Protein AF-A0A972JTW7-F1 (afdb_monomer)

Radius of gyration: 17.43 Å; Cα contacts (8 Å, |Δi|>4): 235; chains: 1; bounding box: 54×37×44 Å

Foldseek 3Di:
DKWQLLLLLLVLLVCLLVVPPLNLLSLQQNLQLLVQCVPDQFSIGDDDPVSLVSDDPVSNVRRPPDPDDDGDPLRGFDPLLVLLSLLSNLLSVLLNVCVVVVVSQLSSLLSQLRNCSSVCRSPVVPDDLVVSVVSLLSNLVCVVSGDPSNLVSSCVSNVHDSVRSPCVNVVVVVVVVVVVVVPPD

Secondary structure (DSSP, 8-state):
-EEEHHHHHHHHHHHHHTT-TTHHHHHHHHHHHHHHHHT-SBSEEE--HHHHTTS-HHHHHHTT-BSSPPPPGGGBPPGGGHHHHHHHHHHHHHHHHHHHTT-HHHHHHHHHHHTTHHHHHH-GGG--HHHHHHHHHHHHTTGGGS-HHHHHHHHHHHT--HHHHHHHHHHHHHHHHHHHTTS--

Mean predicted aligned error: 5.33 Å

Solvent-accessible surface area (backbone atoms only — not comparable to full-atom values): 9988 Å² total; per-residue (Å²): 81,28,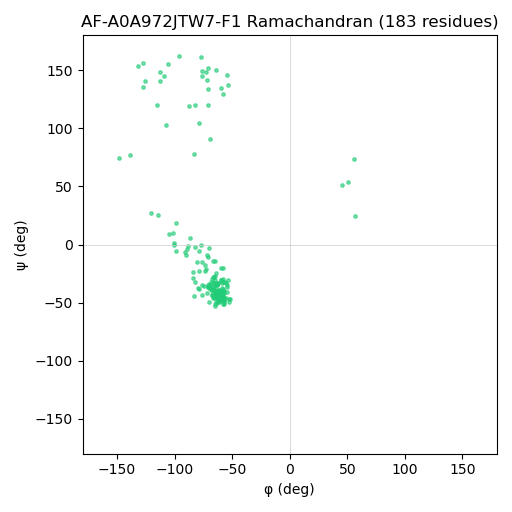38,34,45,45,52,41,47,29,53,33,21,47,27,25,40,65,66,41,95,63,32,62,40,35,42,56,42,46,52,56,42,48,60,44,39,75,83,44,67,36,45,64,29,72,41,60,62,75,54,57,66,52,40,53,68,81,50,48,69,69,26,51,75,38,90,78,71,84,84,50,80,85,39,47,63,53,79,76,17,46,66,53,50,52,36,51,51,47,46,44,55,50,44,54,49,29,57,76,68,68,38,59,66,57,31,23,28,41,13,56,41,43,37,59,47,34,52,32,37,71,40,41,89,73,61,49,64,76,79,42,43,63,32,52,49,54,28,43,78,39,50,89,78,48,53,71,68,43,52,52,40,50,20,58,74,63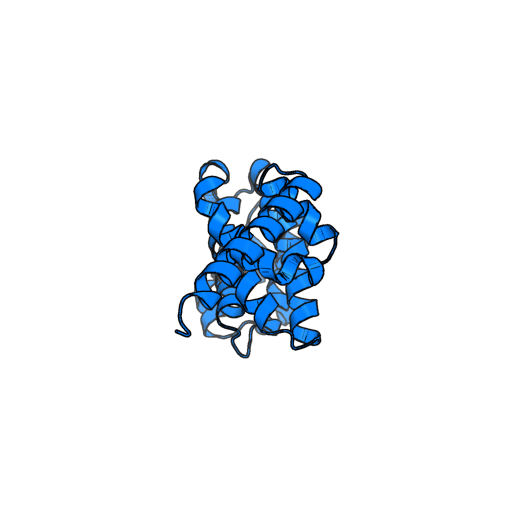,73,44,51,66,69,58,50,51,48,59,52,52,61,50,56,56,57,56,54,61,58,64,70,72,74,82,125

Sequence (185 aa):
MRINVPKLMYQTFQHCRLVRSNTDNCLQVLAVALTMLQHSTTFIVPVPRSVAKCLPHDVAEKVSVIWFPPIHRHDMIHTDARPFLTLASIATQDLQRFWREEQTQPIRALGYALHNLHAFVRTPSCFDRECYFHSFYIAGRYWANMSPALQHQFCAVMNLSCEEAQKILSDQEIQLSSLSSVGEE

Structure (mmCIF, N/CA/C/O backbone):
data_AF-A0A972JTW7-F1
#
_entry.id   AF-A0A972JTW7-F1
#
loop_
_atom_site.group_PDB
_atom_site.id
_atom_site.type_symbol
_atom_site.label_atom_id
_atom_site.label_alt_id
_atom_site.label_comp_id
_atom_site.label_asym_id
_atom_site.label_entity_id
_atom_site.label_seq_id
_atom_site.pdbx_PDB_ins_code
_atom_site.Cartn_x
_atom_site.Cartn_y
_atom_site.Cartn_z
_atom_site.occupancy
_atom_site.B_iso_or_equiv
_atom_site.auth_seq_id
_atom_site.auth_comp_id
_atom_site.auth_asym_id
_atom_site.auth_atom_id
_atom_site.pdbx_PDB_model_num
ATOM 1 N N . MET A 1 1 ? 12.746 -14.050 -11.719 1.00 87.06 1 MET A N 1
ATOM 2 C CA . MET A 1 1 ? 11.399 -13.791 -12.276 1.00 87.06 1 MET A CA 1
ATOM 3 C C . MET A 1 1 ? 11.153 -12.293 -12.194 1.00 87.06 1 MET A C 1
ATOM 5 O O . MET A 1 1 ? 11.670 -11.726 -11.243 1.00 87.06 1 MET A O 1
ATOM 9 N N . ARG A 1 2 ? 10.453 -11.632 -13.125 1.00 89.62 2 ARG A N 1
ATOM 10 C CA . ARG A 1 2 ? 10.127 -10.201 -12.969 1.00 89.62 2 ARG A CA 1
ATOM 11 C C . ARG A 1 2 ? 8.641 -9.990 -12.695 1.00 89.62 2 ARG A C 1
ATOM 13 O O . ARG A 1 2 ? 7.817 -10.750 -13.200 1.00 89.62 2 ARG A O 1
ATOM 20 N N . ILE A 1 3 ? 8.331 -8.987 -11.880 1.00 92.06 3 ILE A N 1
ATOM 21 C CA . ILE A 1 3 ? 6.976 -8.644 -11.431 1.00 92.06 3 ILE A CA 1
ATOM 22 C C . ILE A 1 3 ? 6.708 -7.166 -11.712 1.00 92.06 3 ILE A C 1
ATOM 24 O O . ILE A 1 3 ? 7.547 -6.324 -11.395 1.00 92.06 3 ILE A O 1
ATOM 28 N N . ASN A 1 4 ? 5.526 -6.850 -12.255 1.00 93.06 4 ASN A N 1
ATOM 29 C CA . ASN A 1 4 ? 5.024 -5.477 -12.329 1.00 93.06 4 ASN A CA 1
ATOM 30 C C . ASN A 1 4 ? 4.465 -5.064 -10.955 1.00 93.06 4 ASN A C 1
ATOM 32 O O . ASN A 1 4 ? 3.378 -5.501 -10.565 1.00 93.06 4 ASN A O 1
ATOM 36 N N . VAL A 1 5 ? 5.210 -4.238 -10.216 1.00 95.50 5 VAL A N 1
ATOM 37 C CA . VAL A 1 5 ? 4.894 -3.898 -8.818 1.00 95.50 5 VAL A CA 1
ATOM 38 C C . VAL A 1 5 ? 3.546 -3.186 -8.667 1.00 95.50 5 VAL A C 1
ATOM 40 O O . VAL A 1 5 ? 2.775 -3.626 -7.821 1.00 95.50 5 VAL A O 1
ATOM 43 N N . PRO A 1 6 ? 3.164 -2.188 -9.490 1.00 95.38 6 PRO A N 1
ATOM 44 C CA . PRO A 1 6 ? 1.832 -1.589 -9.414 1.00 95.38 6 PRO A CA 1
ATOM 45 C C . PRO A 1 6 ? 0.692 -2.603 -9.575 1.00 95.38 6 PRO A C 1
ATOM 47 O O . PRO A 1 6 ? -0.283 -2.560 -8.827 1.00 95.38 6 PRO A O 1
ATOM 50 N N . LYS A 1 7 ? 0.809 -3.562 -10.506 1.00 95.12 7 LYS A N 1
ATOM 51 C CA . LYS A 1 7 ? -0.210 -4.618 -10.638 1.00 95.12 7 LYS A CA 1
ATOM 52 C C . LYS A 1 7 ? -0.274 -5.492 -9.386 1.00 95.12 7 LYS A C 1
ATOM 54 O O . LYS A 1 7 ? -1.372 -5.824 -8.945 1.00 95.12 7 LYS A O 1
ATOM 59 N N . LEU A 1 8 ? 0.882 -5.844 -8.817 1.00 96.94 8 LEU A N 1
ATOM 60 C CA . LEU A 1 8 ? 0.937 -6.599 -7.567 1.00 96.94 8 LEU A CA 1
ATOM 61 C C . LEU A 1 8 ? 0.314 -5.811 -6.410 1.00 96.94 8 LEU A C 1
ATOM 63 O O . LEU A 1 8 ? -0.522 -6.362 -5.710 1.00 96.94 8 LEU A O 1
ATOM 67 N N . MET A 1 9 ? 0.642 -4.523 -6.258 1.00 97.88 9 MET A N 1
ATOM 68 C CA . MET A 1 9 ? 0.044 -3.636 -5.252 1.00 97.88 9 MET A CA 1
ATOM 69 C C . MET A 1 9 ? -1.482 -3.656 -5.332 1.00 97.88 9 MET A C 1
ATOM 71 O O . MET A 1 9 ? -2.140 -3.881 -4.321 1.00 97.88 9 MET A O 1
ATOM 75 N N . TYR A 1 10 ? -2.047 -3.478 -6.533 1.00 97.31 10 TYR A N 1
ATOM 76 C CA . TYR A 1 10 ? -3.497 -3.512 -6.725 1.00 97.31 10 TYR A CA 1
ATOM 77 C C . TYR A 1 10 ? -4.109 -4.839 -6.260 1.00 97.31 10 TYR A C 1
ATOM 79 O O . TYR A 1 10 ? -5.046 -4.838 -5.463 1.00 97.31 10 TYR A O 1
ATOM 87 N N . GLN A 1 11 ? -3.566 -5.974 -6.715 1.00 97.31 11 GLN A N 1
ATOM 88 C CA . GLN A 1 11 ? -4.094 -7.288 -6.335 1.00 97.31 11 GLN A CA 1
ATOM 89 C C . GLN A 1 11 ? -3.943 -7.546 -4.830 1.00 97.31 11 GLN A C 1
ATOM 91 O O . GLN A 1 11 ? -4.900 -7.976 -4.187 1.00 97.31 11 GLN A O 1
ATOM 96 N N . THR A 1 12 ? -2.780 -7.242 -4.250 1.00 98.19 12 THR A N 1
ATOM 97 C CA . THR A 1 12 ? -2.513 -7.444 -2.822 1.00 98.19 12 THR A CA 1
ATOM 98 C C . THR A 1 12 ? -3.436 -6.594 -1.956 1.00 98.19 12 THR A C 1
ATOM 100 O O . THR A 1 12 ? -4.101 -7.135 -1.075 1.00 98.19 12 THR A O 1
ATOM 103 N N . PHE A 1 13 ? -3.562 -5.292 -2.220 1.00 98.19 13 PHE A N 1
ATOM 104 C CA . PHE A 1 13 ? -4.438 -4.433 -1.416 1.00 98.19 13 PHE A CA 1
ATOM 105 C C . PHE A 1 13 ? -5.916 -4.770 -1.600 1.00 98.19 13 PHE A C 1
ATOM 107 O O . PHE A 1 13 ? -6.686 -4.672 -0.644 1.00 98.19 13 PHE A O 1
ATOM 114 N N . GLN A 1 14 ? -6.310 -5.271 -2.773 1.00 97.25 14 GLN A N 1
ATOM 115 C CA . GLN A 1 14 ? -7.661 -5.783 -2.962 1.00 97.25 14 GLN A CA 1
ATOM 116 C C . GLN A 1 14 ? -7.910 -7.091 -2.198 1.00 97.25 14 GLN A C 1
ATOM 118 O O . GLN A 1 14 ? -9.008 -7.293 -1.678 1.00 97.25 14 GLN A O 1
ATOM 123 N N . HIS A 1 15 ? -6.899 -7.953 -2.063 1.00 97.38 15 HIS A N 1
ATOM 124 C CA . HIS A 1 15 ? -6.963 -9.114 -1.172 1.00 97.38 15 HIS A CA 1
ATOM 125 C C . HIS A 1 15 ? -7.093 -8.690 0.294 1.00 97.38 15 HIS A C 1
ATOM 127 O O . HIS A 1 15 ? -7.958 -9.235 0.977 1.00 97.38 15 HIS A O 1
ATOM 133 N N . CYS A 1 16 ? -6.344 -7.674 0.745 1.00 98.19 16 CYS A N 1
ATOM 134 C CA . CYS A 1 16 ? -6.484 -7.109 2.093 1.00 98.19 16 CYS A CA 1
ATOM 135 C C . CYS A 1 16 ? -7.889 -6.541 2.332 1.00 98.19 16 CYS A C 1
ATOM 137 O O . CYS A 1 16 ? -8.535 -6.882 3.318 1.00 98.19 16 CYS A O 1
ATOM 139 N N . ARG A 1 17 ? -8.411 -5.736 1.394 1.00 97.31 17 ARG A N 1
ATOM 140 C CA . ARG A 1 17 ? -9.763 -5.151 1.470 1.00 97.31 17 ARG A CA 1
ATOM 141 C C . ARG A 1 17 ? -10.856 -6.212 1.634 1.00 97.31 17 ARG A C 1
ATOM 143 O O . ARG A 1 17 ? -11.895 -5.946 2.233 1.00 97.31 17 ARG A O 1
ATOM 150 N N . LEU A 1 18 ? -10.650 -7.392 1.060 1.00 96.56 18 LEU A N 1
ATOM 151 C CA . LEU A 1 18 ? -11.595 -8.506 1.115 1.00 96.56 18 LEU A CA 1
ATOM 152 C C . LEU A 1 18 ? -11.213 -9.570 2.155 1.00 96.56 18 LEU A C 1
ATOM 154 O O . LEU A 1 18 ? -11.938 -10.551 2.278 1.00 96.56 18 LEU A O 1
ATOM 158 N N . VAL A 1 19 ? -10.094 -9.392 2.866 1.00 95.06 19 VAL A N 1
ATOM 159 C CA . VAL A 1 19 ? -9.521 -10.330 3.846 1.00 95.06 19 VAL A CA 1
ATOM 160 C C . VAL A 1 19 ? -9.507 -11.772 3.314 1.00 95.06 19 VAL A C 1
ATOM 162 O O . VAL A 1 19 ? -10.011 -12.707 3.931 1.00 95.06 19 VAL A O 1
ATOM 165 N N . ARG A 1 20 ? -8.968 -11.967 2.105 1.00 94.25 20 ARG A N 1
ATOM 166 C CA . ARG A 1 20 ? -8.918 -13.298 1.470 1.00 94.25 20 ARG A CA 1
ATOM 167 C C . ARG A 1 20 ? -7.916 -14.211 2.180 1.00 94.25 20 ARG A C 1
ATOM 169 O O . ARG A 1 20 ? -6.894 -13.734 2.666 1.00 94.25 20 ARG A O 1
ATOM 176 N N . SER A 1 21 ? -8.137 -15.526 2.132 1.00 92.38 21 SER A N 1
ATOM 177 C CA . SER A 1 21 ? -7.284 -16.538 2.788 1.00 92.38 21 SER A CA 1
ATOM 178 C C . SER A 1 21 ? -5.798 -16.450 2.421 1.00 92.38 21 SER A C 1
ATOM 180 O O . SER A 1 21 ? -4.942 -16.753 3.240 1.00 92.38 21 SER A O 1
ATOM 182 N N . ASN A 1 22 ? -5.478 -15.994 1.206 1.00 93.69 22 ASN A N 1
ATOM 183 C CA . ASN A 1 22 ? -4.103 -15.914 0.711 1.00 93.69 22 ASN A CA 1
ATOM 184 C C . ASN A 1 22 ? -3.479 -14.509 0.818 1.00 93.69 22 ASN A C 1
ATOM 186 O O . ASN A 1 22 ? -2.537 -14.196 0.087 1.00 93.69 22 ASN A O 1
ATOM 190 N N . THR A 1 23 ? -4.031 -13.627 1.655 1.00 95.69 23 THR A N 1
ATOM 191 C CA . THR A 1 23 ? -3.542 -12.243 1.792 1.00 95.69 23 THR A CA 1
ATOM 192 C C . THR A 1 23 ? -2.081 -12.196 2.243 1.00 95.69 23 THR A C 1
ATOM 194 O O . THR A 1 23 ? -1.310 -11.424 1.677 1.00 95.69 23 THR A O 1
ATOM 197 N N . ASP A 1 24 ? -1.673 -13.062 3.175 1.00 97.25 24 ASP A N 1
ATOM 198 C CA . ASP A 1 24 ? -0.290 -13.118 3.670 1.00 97.25 24 ASP A CA 1
ATOM 199 C C . ASP A 1 24 ? 0.729 -13.411 2.564 1.00 97.25 24 ASP A C 1
ATOM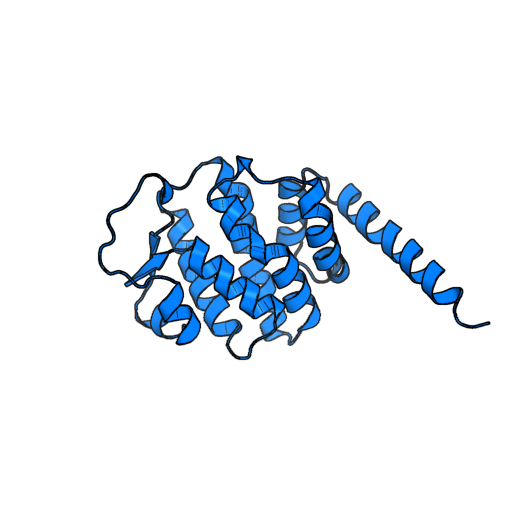 201 O O . ASP A 1 24 ? 1.698 -12.675 2.394 1.00 97.25 24 ASP A O 1
ATOM 205 N N . ASN A 1 25 ? 0.452 -14.408 1.718 1.00 97.06 25 ASN A N 1
ATOM 206 C CA . ASN A 1 25 ? 1.310 -14.728 0.578 1.00 97.06 25 ASN A CA 1
ATOM 207 C C . ASN A 1 25 ? 1.472 -13.525 -0.367 1.00 97.06 25 ASN A C 1
ATOM 209 O O . ASN A 1 25 ? 2.575 -13.228 -0.828 1.00 97.06 25 ASN A O 1
ATOM 213 N N . CYS A 1 26 ? 0.381 -12.805 -0.648 1.00 97.56 26 CYS A N 1
ATOM 214 C CA . CYS A 1 26 ? 0.424 -11.597 -1.471 1.00 97.56 26 CYS A CA 1
ATOM 215 C C . CYS A 1 26 ? 1.243 -10.477 -0.808 1.00 97.56 26 CYS A C 1
ATOM 217 O O . CYS A 1 26 ? 2.012 -9.796 -1.493 1.00 97.56 26 CYS A O 1
ATOM 219 N N . LEU A 1 27 ? 1.102 -10.291 0.509 1.00 98.12 27 LEU A N 1
ATOM 220 C CA . LEU A 1 27 ? 1.862 -9.310 1.286 1.00 98.12 27 LEU A CA 1
ATOM 221 C C . LEU A 1 27 ? 3.356 -9.649 1.329 1.00 98.12 27 LEU A C 1
ATOM 223 O O . LEU A 1 27 ? 4.182 -8.765 1.112 1.00 98.12 27 LEU A O 1
ATOM 227 N N . GLN A 1 28 ? 3.714 -10.919 1.530 1.00 97.62 28 GLN A N 1
ATOM 228 C CA . GLN A 1 28 ? 5.103 -11.382 1.540 1.00 97.62 28 GLN A CA 1
ATOM 229 C C . GLN A 1 28 ? 5.801 -11.093 0.206 1.00 97.62 28 GLN A C 1
ATOM 231 O O . GLN A 1 28 ? 6.911 -10.554 0.178 1.00 97.62 28 GLN A O 1
ATOM 236 N N . VAL A 1 29 ? 5.144 -11.413 -0.911 1.00 97.25 29 VAL A N 1
ATOM 237 C CA . VAL A 1 29 ? 5.701 -11.159 -2.246 1.00 97.25 29 VAL A CA 1
ATOM 238 C C . VAL A 1 29 ? 5.781 -9.658 -2.523 1.00 97.25 29 VAL A C 1
ATOM 240 O O . VAL A 1 29 ? 6.783 -9.197 -3.077 1.00 97.25 29 VAL A O 1
ATOM 243 N N . LEU A 1 30 ? 4.767 -8.885 -2.117 1.00 98.19 30 LEU A N 1
ATOM 244 C CA . LEU A 1 30 ? 4.764 -7.431 -2.280 1.00 98.19 30 LEU A CA 1
ATOM 245 C C . LEU A 1 30 ? 5.889 -6.766 -1.481 1.00 98.19 30 LEU A C 1
ATOM 247 O O . LEU A 1 30 ? 6.570 -5.906 -2.033 1.00 98.19 30 LEU A O 1
ATOM 251 N N . ALA A 1 31 ? 6.131 -7.189 -0.239 1.00 98.38 31 ALA A N 1
ATOM 252 C CA . ALA A 1 31 ? 7.215 -6.667 0.590 1.00 98.38 31 ALA A CA 1
ATOM 253 C C . ALA A 1 31 ? 8.577 -6.836 -0.102 1.00 98.38 31 ALA A C 1
ATOM 255 O O . ALA A 1 31 ? 9.314 -5.865 -0.269 1.00 98.38 31 ALA A O 1
ATOM 256 N N . VAL A 1 32 ? 8.871 -8.041 -0.607 1.00 97.75 32 VAL A N 1
ATOM 257 C CA . VAL A 1 32 ? 10.112 -8.308 -1.355 1.00 97.75 32 VAL A CA 1
ATOM 258 C C . VAL A 1 32 ? 10.189 -7.455 -2.621 1.00 97.75 32 VAL A C 1
ATOM 260 O O . VAL A 1 32 ? 11.234 -6.875 -2.915 1.00 97.75 32 VAL A O 1
ATOM 263 N N . ALA A 1 33 ? 9.093 -7.350 -3.374 1.00 97.12 33 ALA A N 1
ATOM 264 C CA . ALA A 1 33 ? 9.062 -6.559 -4.597 1.00 97.12 33 ALA A CA 1
ATOM 265 C C . ALA A 1 33 ? 9.294 -5.059 -4.330 1.00 97.12 33 ALA A C 1
ATOM 267 O O . ALA A 1 33 ? 10.040 -4.421 -5.071 1.00 97.12 33 ALA A O 1
ATOM 268 N N . LEU A 1 34 ? 8.717 -4.503 -3.260 1.00 97.50 34 LEU A N 1
ATOM 269 C CA . LEU A 1 34 ? 8.917 -3.108 -2.857 1.00 97.50 34 LEU A CA 1
ATOM 270 C C . LEU A 1 34 ? 10.358 -2.840 -2.402 1.00 97.50 34 LEU A C 1
ATOM 272 O O . LEU A 1 34 ? 10.920 -1.817 -2.789 1.00 97.50 34 LEU A O 1
ATOM 276 N N . THR A 1 35 ? 10.998 -3.770 -1.685 1.00 97.50 35 THR A N 1
ATOM 277 C CA . THR A 1 35 ? 12.435 -3.672 -1.367 1.00 97.50 35 THR A CA 1
ATOM 278 C C . THR A 1 35 ? 13.287 -3.627 -2.636 1.00 97.50 35 THR A C 1
ATOM 280 O O . THR A 1 35 ? 14.147 -2.762 -2.777 1.00 97.50 35 THR A O 1
ATOM 283 N N . MET A 1 36 ? 13.018 -4.500 -3.611 1.00 96.25 36 MET A N 1
ATOM 284 C CA . MET A 1 36 ? 13.747 -4.490 -4.889 1.00 96.25 36 MET A CA 1
ATOM 285 C C . MET A 1 36 ? 13.505 -3.194 -5.677 1.00 96.25 36 MET A C 1
ATOM 287 O O . MET A 1 36 ? 14.401 -2.694 -6.357 1.00 96.25 36 MET A O 1
ATOM 291 N N . LEU A 1 37 ? 12.305 -2.621 -5.561 1.00 95.19 37 LEU A N 1
ATOM 292 C CA . LEU A 1 37 ? 11.923 -1.378 -6.226 1.00 95.19 37 LEU A CA 1
ATOM 293 C C . LEU A 1 37 ? 12.692 -0.154 -5.708 1.00 95.19 37 LEU A C 1
ATOM 295 O O . LEU A 1 37 ? 12.915 0.780 -6.478 1.00 95.19 37 LEU A O 1
ATOM 299 N N . GLN A 1 38 ? 13.150 -0.155 -4.451 1.00 92.12 38 GLN A N 1
ATOM 300 C CA . GLN A 1 38 ? 13.943 0.948 -3.886 1.00 92.12 38 GLN A CA 1
ATOM 301 C C . GLN A 1 38 ? 15.229 1.212 -4.681 1.00 92.12 38 GLN A C 1
ATOM 303 O O . GLN A 1 38 ? 15.627 2.367 -4.828 1.00 92.12 38 GLN A O 1
ATOM 308 N N . HIS A 1 39 ? 15.816 0.161 -5.257 1.00 91.19 39 HIS A N 1
ATOM 309 C CA . HIS A 1 39 ? 17.052 0.215 -6.042 1.00 91.19 39 HIS A CA 1
ATOM 310 C C . HIS A 1 39 ? 16.813 0.175 -7.561 1.00 91.19 39 HIS A C 1
ATOM 312 O O . HIS A 1 39 ? 17.756 0.015 -8.334 1.00 91.19 39 HIS A O 1
ATOM 318 N N . SER A 1 40 ? 15.558 0.296 -8.001 1.00 93.06 40 SER A N 1
ATOM 319 C CA . SER A 1 40 ? 15.171 0.225 -9.411 1.00 93.06 40 SER A CA 1
ATOM 320 C C . SER A 1 40 ? 14.828 1.605 -9.974 1.00 93.06 40 SER A C 1
ATOM 322 O O . SER A 1 40 ? 14.405 2.512 -9.257 1.00 93.06 40 SER A O 1
ATOM 324 N N . THR A 1 41 ? 14.958 1.742 -11.292 1.00 92.62 41 THR A N 1
ATOM 325 C CA . THR A 1 41 ? 14.438 2.877 -12.074 1.00 92.62 41 THR A CA 1
ATOM 326 C C . THR A 1 41 ? 13.103 2.558 -12.752 1.00 92.62 41 THR A C 1
ATOM 328 O O . THR A 1 41 ? 12.491 3.440 -13.353 1.00 92.62 41 THR A O 1
ATOM 331 N N . THR A 1 42 ? 12.634 1.308 -12.655 1.00 93.75 42 THR A N 1
ATOM 332 C CA . THR A 1 42 ? 11.389 0.835 -13.276 1.00 93.75 42 THR A CA 1
ATOM 333 C C . THR A 1 42 ? 10.509 0.060 -12.300 1.00 93.75 42 THR A C 1
ATOM 335 O O . THR A 1 42 ? 11.005 -0.591 -11.379 1.00 93.75 42 THR A O 1
ATOM 338 N N . PHE A 1 43 ? 9.202 0.065 -12.549 1.00 93.38 43 PHE A N 1
ATOM 339 C CA . PHE A 1 43 ? 8.184 -0.692 -11.822 1.00 93.38 43 PHE A CA 1
ATOM 340 C C . PHE A 1 43 ? 8.236 -2.207 -12.046 1.00 93.38 43 PHE A C 1
ATOM 342 O O . PHE A 1 43 ? 7.438 -2.937 -11.456 1.00 93.38 43 PHE A O 1
ATOM 349 N N . ILE A 1 44 ? 9.139 -2.691 -12.900 1.00 92.88 44 ILE A N 1
ATOM 350 C CA . ILE A 1 44 ? 9.299 -4.109 -13.202 1.00 92.88 44 ILE A CA 1
ATOM 351 C C . ILE A 1 44 ? 10.588 -4.602 -12.549 1.00 92.88 44 ILE A C 1
ATOM 353 O O . ILE A 1 44 ? 11.687 -4.382 -13.054 1.00 92.88 44 ILE A O 1
ATOM 357 N N . VAL A 1 45 ? 10.453 -5.305 -11.427 1.00 93.44 45 VAL A N 1
ATOM 358 C CA . VAL A 1 45 ? 11.598 -5.685 -10.584 1.00 93.44 45 VAL A CA 1
ATOM 359 C C . VAL A 1 45 ? 11.835 -7.191 -10.587 1.00 93.44 45 VAL A C 1
ATOM 361 O O . VAL A 1 45 ? 10.878 -7.964 -10.717 1.00 93.44 45 VAL A O 1
ATOM 364 N N . PRO A 1 46 ? 13.093 -7.645 -10.450 1.00 93.75 46 PRO A N 1
ATOM 365 C CA . PRO A 1 46 ? 13.378 -9.052 -10.238 1.00 93.75 46 PRO A CA 1
ATOM 366 C C . PRO A 1 46 ? 12.942 -9.483 -8.831 1.00 93.75 46 PRO A C 1
ATOM 368 O O . PRO A 1 46 ? 13.257 -8.832 -7.844 1.00 93.75 46 PRO A O 1
ATOM 371 N N . VAL A 1 47 ? 12.254 -10.619 -8.740 1.00 92.88 47 VAL A N 1
ATOM 372 C CA . VAL A 1 47 ? 11.891 -11.293 -7.486 1.00 92.88 47 VAL A CA 1
ATOM 373 C C . VAL A 1 47 ? 12.384 -12.748 -7.545 1.00 92.88 47 VAL A C 1
ATOM 375 O O . VAL A 1 47 ? 12.303 -13.380 -8.619 1.00 92.88 47 VAL A O 1
ATOM 378 N N . PRO A 1 48 ? 12.913 -13.306 -6.434 1.00 93.88 48 PRO A N 1
ATOM 379 C CA . PRO A 1 48 ? 13.294 -14.713 -6.361 1.00 93.88 48 PRO A CA 1
ATOM 380 C C . PRO A 1 48 ? 12.140 -15.631 -6.763 1.00 93.88 48 PRO A C 1
ATOM 382 O O . PRO A 1 48 ? 10.993 -15.431 -6.362 1.00 93.88 48 PRO A O 1
ATOM 385 N N . ARG A 1 49 ? 12.435 -16.669 -7.555 1.00 91.69 49 ARG A N 1
ATOM 386 C CA . ARG A 1 49 ? 11.401 -17.594 -8.048 1.00 91.69 49 ARG A CA 1
ATOM 387 C C . ARG A 1 49 ? 10.697 -18.334 -6.907 1.00 91.69 49 ARG A C 1
ATOM 389 O O . ARG A 1 49 ? 9.517 -18.626 -7.037 1.00 91.69 49 ARG A O 1
ATOM 396 N N . SER A 1 50 ? 11.409 -18.637 -5.823 1.00 94.00 50 SER A N 1
ATOM 397 C CA . SER A 1 50 ? 10.849 -19.265 -4.621 1.00 94.00 50 SER A CA 1
ATOM 398 C C . SER A 1 50 ? 9.757 -18.403 -3.989 1.00 94.00 50 SER A C 1
ATOM 400 O O . SER A 1 50 ? 8.661 -18.898 -3.777 1.00 94.00 50 SER A O 1
ATOM 402 N N . VAL A 1 51 ? 10.026 -17.110 -3.788 1.00 94.00 51 VAL A N 1
ATOM 403 C CA . VAL A 1 51 ? 9.065 -16.141 -3.235 1.00 94.00 51 VAL A CA 1
ATOM 404 C C . VAL A 1 51 ? 7.879 -15.968 -4.175 1.00 94.00 51 VAL A C 1
ATOM 406 O O . VAL A 1 51 ? 6.728 -16.074 -3.778 1.00 94.00 51 VAL A O 1
ATOM 409 N N . ALA A 1 52 ? 8.153 -15.757 -5.457 1.00 92.44 52 ALA A N 1
ATOM 410 C CA . ALA A 1 52 ? 7.117 -15.548 -6.453 1.00 92.44 52 ALA A CA 1
ATOM 411 C C . ALA A 1 52 ? 6.103 -16.697 -6.581 1.00 92.44 52 ALA A C 1
ATOM 413 O O . ALA A 1 52 ? 4.936 -16.450 -6.878 1.00 92.44 52 ALA A O 1
ATOM 414 N N . LYS A 1 53 ? 6.542 -17.945 -6.372 1.00 92.06 53 LYS A N 1
ATOM 415 C CA . LYS A 1 53 ? 5.672 -19.130 -6.404 1.00 92.06 53 LYS A CA 1
ATOM 416 C C . LYS A 1 53 ? 4.644 -19.155 -5.268 1.00 92.06 53 LYS A C 1
ATOM 418 O O . LYS A 1 53 ? 3.706 -19.936 -5.361 1.00 92.06 53 LYS A O 1
ATOM 423 N N . CYS A 1 54 ? 4.798 -18.323 -4.237 1.00 94.06 54 CYS A N 1
ATOM 424 C CA . CYS A 1 54 ? 3.807 -18.188 -3.171 1.00 94.06 54 CYS A CA 1
ATOM 425 C C . CYS A 1 54 ? 2.553 -17.427 -3.627 1.00 94.06 54 CYS A C 1
ATOM 427 O O . CYS A 1 54 ? 1.525 -17.511 -2.957 1.00 94.06 54 CYS A O 1
ATOM 429 N N . LEU A 1 55 ? 2.609 -16.685 -4.745 1.00 95.06 55 LEU A N 1
ATOM 430 C CA . LEU A 1 55 ? 1.441 -15.961 -5.241 1.00 95.06 55 LEU A CA 1
ATOM 431 C C . LEU A 1 55 ? 0.285 -16.926 -5.548 1.00 95.06 55 LEU A C 1
ATOM 433 O O . LEU A 1 55 ? 0.498 -17.928 -6.235 1.00 95.06 55 LEU A O 1
ATOM 437 N N . PRO A 1 56 ? -0.946 -16.599 -5.119 1.00 93.56 56 PRO A N 1
ATOM 438 C CA . PRO A 1 56 ? -2.145 -17.301 -5.560 1.00 93.56 56 PRO A CA 1
ATOM 439 C C . PRO A 1 56 ? -2.241 -17.325 -7.080 1.00 93.56 56 PRO A C 1
ATOM 441 O O . PRO A 1 56 ? -1.865 -16.353 -7.737 1.00 93.56 56 PRO A O 1
ATOM 444 N N . HIS A 1 57 ? -2.781 -18.411 -7.630 1.00 91.31 57 HIS A N 1
ATOM 445 C CA . HIS A 1 57 ? -2.890 -18.600 -9.076 1.00 91.31 57 HIS A CA 1
ATOM 446 C C . HIS A 1 57 ? -3.568 -17.408 -9.774 1.00 91.31 57 HIS A C 1
ATOM 448 O O . HIS A 1 57 ? -3.026 -16.861 -10.731 1.00 91.31 57 HIS A O 1
ATOM 454 N N . ASP A 1 58 ? -4.694 -16.935 -9.232 1.00 91.50 58 ASP A N 1
ATOM 455 C CA . ASP A 1 58 ? -5.475 -15.821 -9.783 1.00 91.50 58 ASP A CA 1
ATOM 456 C C . ASP A 1 58 ? -4.732 -14.473 -9.759 1.00 91.50 58 ASP A C 1
ATOM 458 O O . ASP A 1 58 ? -4.988 -13.595 -10.588 1.00 91.50 58 ASP A O 1
ATOM 462 N N . VAL A 1 59 ? -3.797 -14.297 -8.823 1.00 92.81 59 VAL A N 1
ATOM 463 C CA . VAL A 1 59 ? -2.922 -13.119 -8.750 1.00 92.81 59 VAL A CA 1
ATOM 464 C C . VAL A 1 59 ? -1.733 -13.279 -9.696 1.00 92.81 59 VAL A C 1
ATOM 466 O O . VAL A 1 59 ? -1.400 -12.343 -10.429 1.00 92.81 59 VAL A O 1
ATOM 469 N N . ALA A 1 60 ? -1.111 -14.460 -9.720 1.00 91.38 60 ALA A N 1
ATOM 470 C CA . ALA A 1 60 ? 0.045 -14.760 -10.559 1.00 91.38 60 ALA A CA 1
ATOM 471 C C . ALA A 1 60 ? -0.253 -14.540 -12.054 1.00 91.38 60 ALA A C 1
ATOM 473 O O . ALA A 1 60 ? 0.570 -13.947 -12.757 1.00 91.38 60 ALA A O 1
ATOM 474 N N . GLU A 1 61 ? -1.447 -14.923 -12.519 1.00 88.38 61 GLU A N 1
ATOM 475 C CA . GLU A 1 61 ? -1.903 -14.682 -13.896 1.00 88.38 61 GLU A CA 1
ATOM 476 C C . GLU A 1 61 ? -1.991 -13.184 -14.240 1.00 88.38 61 GLU A C 1
ATOM 478 O O . GLU A 1 61 ? -1.607 -12.756 -15.331 1.00 88.38 61 GLU A O 1
ATOM 483 N N . LYS A 1 62 ? -2.447 -12.350 -13.297 1.00 88.19 62 LYS A N 1
ATOM 484 C CA . LYS A 1 62 ? -2.707 -10.918 -13.534 1.00 88.19 62 LYS A CA 1
ATOM 485 C C . LYS A 1 62 ? -1.462 -10.042 -13.448 1.00 88.19 62 LYS A C 1
ATOM 487 O O . LYS A 1 62 ? -1.374 -9.024 -14.139 1.00 88.19 62 LYS A O 1
ATOM 492 N N . VAL A 1 63 ? -0.500 -10.402 -12.601 1.00 84.88 63 VAL A N 1
ATOM 493 C CA . VAL A 1 63 ? 0.677 -9.570 -12.281 1.00 84.88 63 VAL A CA 1
ATOM 494 C C . VAL A 1 63 ? 1.745 -9.588 -13.393 1.00 84.88 63 VAL A C 1
ATOM 496 O O . VAL A 1 63 ? 2.719 -8.837 -13.335 1.00 84.88 63 VAL A O 1
ATOM 499 N N . SER A 1 64 ? 1.507 -10.340 -14.477 1.00 66.94 64 SER A N 1
ATOM 500 C CA . SER A 1 64 ? 2.389 -10.443 -15.647 1.00 66.94 64 SER A CA 1
ATOM 501 C C . SER A 1 64 ? 3.798 -10.873 -15.239 1.00 66.94 64 SER A C 1
ATOM 503 O O . SER A 1 64 ? 4.752 -10.095 -15.241 1.00 66.94 64 SER A O 1
ATOM 505 N N . VAL A 1 65 ? 3.913 -12.149 -14.886 1.00 61.19 65 VAL A N 1
ATOM 506 C CA . VAL A 1 65 ? 5.183 -12.825 -14.633 1.00 61.19 65 VAL A CA 1
ATOM 507 C C . VAL A 1 65 ? 5.947 -12.976 -15.957 1.00 61.19 65 VAL A C 1
ATOM 509 O O . VAL A 1 65 ? 5.761 -13.947 -16.685 1.00 61.19 65 VAL A O 1
ATOM 512 N N . ILE A 1 66 ? 6.786 -11.996 -16.308 1.00 64.06 66 ILE A N 1
ATOM 513 C CA . ILE A 1 66 ? 7.511 -11.968 -17.593 1.00 64.06 66 ILE A CA 1
ATOM 514 C C . ILE A 1 66 ? 9.016 -12.132 -17.343 1.00 64.06 66 ILE A C 1
ATOM 516 O O . ILE A 1 66 ? 9.567 -11.595 -16.383 1.00 64.06 66 ILE A O 1
ATOM 520 N N . TRP A 1 67 ? 9.714 -12.888 -18.195 1.00 56.66 67 TRP A N 1
ATOM 521 C CA . TRP A 1 67 ? 11.170 -13.057 -18.091 1.00 56.66 67 TRP A C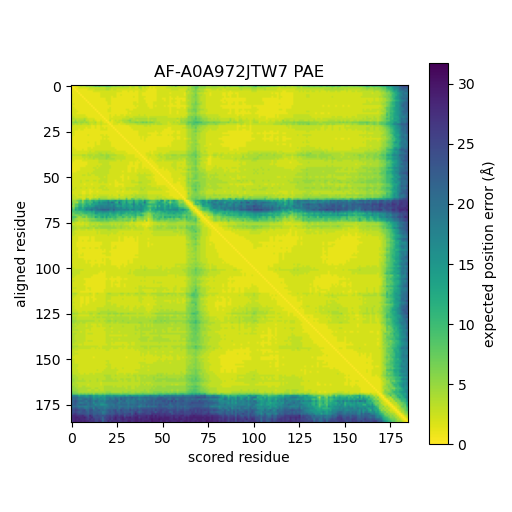A 1
ATOM 522 C C . TRP A 1 67 ? 11.943 -11.845 -18.656 1.00 56.66 67 TRP A C 1
ATOM 524 O O . TRP A 1 67 ? 12.909 -11.394 -18.033 1.00 56.66 67 TRP A O 1
ATOM 534 N N . PHE A 1 68 ? 11.468 -11.243 -19.756 1.00 58.62 68 PHE A N 1
ATOM 535 C CA . PHE A 1 68 ? 12.091 -10.091 -20.429 1.00 58.62 68 PHE A CA 1
ATOM 536 C C . PHE A 1 68 ? 11.051 -9.173 -21.106 1.00 58.62 68 PHE A C 1
ATOM 538 O O . PHE A 1 68 ? 10.901 -9.226 -22.325 1.00 58.62 68 PHE A O 1
ATOM 545 N N . PRO A 1 69 ? 10.283 -8.360 -20.361 1.00 62.16 69 PRO A N 1
ATOM 546 C CA . PRO A 1 69 ? 9.395 -7.398 -21.002 1.00 62.16 69 PRO A CA 1
ATOM 547 C C . PRO A 1 69 ? 10.215 -6.255 -21.626 1.00 62.16 69 PRO A C 1
ATOM 549 O O . PRO A 1 69 ? 11.194 -5.819 -21.008 1.00 62.16 69 PRO A O 1
ATOM 552 N N . PRO A 1 70 ? 9.836 -5.741 -22.810 1.00 66.62 70 PRO A N 1
ATOM 553 C CA . PRO A 1 70 ? 10.305 -4.429 -23.232 1.00 66.62 70 PRO A CA 1
ATOM 554 C C . PRO A 1 70 ? 9.885 -3.409 -22.167 1.00 66.62 70 PRO A C 1
ATOM 556 O O . PRO A 1 70 ? 8.737 -3.394 -21.731 1.00 66.62 70 PRO A O 1
ATOM 559 N N . ILE A 1 71 ? 10.834 -2.599 -21.701 1.00 71.75 71 ILE A N 1
ATOM 560 C CA . ILE A 1 71 ? 10.565 -1.538 -20.728 1.00 71.75 71 ILE A CA 1
ATOM 561 C C . ILE A 1 71 ? 10.036 -0.341 -21.508 1.00 71.75 71 ILE A C 1
ATOM 563 O O . ILE A 1 71 ? 10.736 0.201 -22.369 1.00 71.75 71 ILE A O 1
ATOM 567 N N . HIS A 1 72 ? 8.818 0.086 -21.204 1.00 78.94 72 HIS A N 1
ATOM 568 C CA . HIS A 1 72 ? 8.241 1.281 -21.801 1.00 78.94 72 HIS A CA 1
ATOM 569 C C . HIS A 1 72 ? 8.428 2.493 -20.882 1.00 78.94 72 HIS A C 1
ATOM 571 O O . HIS A 1 72 ? 8.657 2.360 -19.682 1.00 78.94 72 HIS A O 1
ATOM 577 N N . ARG A 1 73 ? 8.281 3.713 -21.420 1.00 74.81 73 ARG A N 1
ATOM 578 C CA . ARG A 1 73 ? 8.365 4.947 -20.609 1.00 74.81 73 ARG A CA 1
ATOM 579 C C . ARG A 1 73 ? 7.399 4.942 -19.419 1.00 74.81 73 ARG A C 1
ATOM 581 O O . ARG A 1 73 ? 7.748 5.439 -18.360 1.00 74.81 73 ARG A O 1
ATOM 588 N N . HIS A 1 74 ? 6.217 4.346 -19.579 1.00 78.25 74 HIS A N 1
ATOM 589 C CA . HIS A 1 74 ? 5.219 4.229 -18.512 1.00 78.25 74 HIS A CA 1
ATOM 590 C C . HIS A 1 74 ? 5.592 3.220 -17.410 1.00 78.25 74 HIS A C 1
ATOM 592 O O . HIS A 1 74 ? 4.915 3.164 -16.386 1.00 78.25 74 HIS A O 1
ATOM 598 N N . ASP A 1 75 ? 6.654 2.434 -17.600 1.00 82.94 75 ASP A N 1
ATOM 599 C CA . ASP A 1 75 ? 7.206 1.555 -16.569 1.00 82.94 75 ASP A CA 1
ATOM 600 C C . ASP A 1 75 ? 8.301 2.242 -15.743 1.00 82.94 75 ASP A C 1
ATOM 602 O O . ASP A 1 75 ? 8.766 1.658 -14.767 1.00 82.94 75 ASP A O 1
ATOM 606 N N . MET A 1 76 ? 8.732 3.455 -16.103 1.00 89.62 76 MET A N 1
ATOM 607 C CA . MET A 1 76 ? 9.737 4.200 -15.343 1.00 89.62 76 MET A CA 1
ATOM 608 C C . MET A 1 76 ? 9.142 4.817 -14.075 1.00 89.62 76 MET A C 1
ATOM 610 O O . MET A 1 76 ? 7.995 5.259 -14.056 1.00 89.62 76 MET A O 1
ATOM 614 N N . ILE A 1 77 ? 9.942 4.872 -13.012 1.00 92.50 77 ILE A N 1
ATOM 615 C CA . ILE A 1 77 ? 9.533 5.454 -11.731 1.00 92.50 77 ILE A CA 1
ATOM 616 C C . ILE A 1 77 ? 9.812 6.959 -11.749 1.00 92.50 77 ILE A C 1
ATOM 618 O O . ILE A 1 77 ? 10.967 7.374 -11.844 1.00 92.50 77 ILE A O 1
ATOM 622 N N . HIS A 1 78 ? 8.766 7.773 -11.603 1.00 92.25 78 HIS A N 1
ATOM 623 C CA . HIS A 1 78 ? 8.904 9.214 -11.392 1.00 92.25 78 HIS A CA 1
ATOM 624 C C . HIS A 1 78 ? 9.331 9.521 -9.947 1.00 92.25 78 HIS A C 1
ATOM 626 O O . HIS A 1 78 ? 8.957 8.800 -9.018 1.00 92.25 78 HIS A O 1
ATOM 632 N N . THR A 1 79 ? 10.075 10.606 -9.720 1.00 89.88 79 THR A N 1
ATOM 633 C CA . THR A 1 79 ? 10.462 11.044 -8.362 1.00 89.88 79 THR A CA 1
ATOM 634 C C . THR A 1 79 ? 9.245 11.310 -7.480 1.00 89.88 79 THR A C 1
ATOM 636 O O . THR A 1 79 ? 9.226 10.918 -6.317 1.00 89.88 79 THR A O 1
ATOM 639 N N . ASP A 1 80 ? 8.185 11.864 -8.059 1.00 93.94 80 ASP A N 1
ATOM 640 C CA . ASP A 1 80 ? 6.950 12.204 -7.338 1.00 93.94 80 ASP A CA 1
ATOM 641 C C . ASP A 1 80 ? 6.141 10.966 -6.920 1.00 93.94 80 ASP A C 1
ATOM 643 O O . ASP A 1 80 ? 5.220 11.062 -6.116 1.00 93.94 80 ASP A O 1
ATOM 647 N N . ALA A 1 81 ? 6.496 9.773 -7.413 1.00 94.50 81 ALA A N 1
ATOM 648 C CA . ALA A 1 81 ? 5.902 8.521 -6.949 1.00 94.50 81 ALA A CA 1
ATOM 649 C C . ALA A 1 81 ? 6.455 8.079 -5.583 1.00 94.50 81 ALA A C 1
ATOM 651 O O . ALA A 1 81 ? 5.886 7.190 -4.944 1.00 94.50 81 ALA A O 1
ATOM 652 N N . ARG A 1 82 ? 7.577 8.659 -5.126 1.00 94.31 82 ARG A N 1
ATOM 653 C CA . ARG A 1 82 ? 8.291 8.215 -3.919 1.00 94.31 82 ARG A CA 1
ATOM 654 C C . ARG A 1 82 ? 7.436 8.266 -2.649 1.00 94.31 82 ARG A C 1
ATOM 656 O O . ARG A 1 82 ? 7.436 7.252 -1.957 1.00 94.31 82 ARG A O 1
ATOM 663 N N . PRO A 1 83 ? 6.654 9.324 -2.351 1.00 95.69 83 PRO A N 1
ATOM 664 C CA . PRO A 1 83 ? 5.786 9.330 -1.171 1.00 95.69 83 PRO A CA 1
ATOM 665 C C . PRO A 1 83 ? 4.778 8.171 -1.164 1.00 95.69 83 PRO A C 1
ATOM 667 O O . PRO A 1 83 ? 4.573 7.520 -0.139 1.00 95.69 83 PRO A O 1
ATOM 670 N N . PHE A 1 84 ? 4.201 7.846 -2.322 1.00 97.19 84 PHE A N 1
ATOM 671 C CA . PHE A 1 84 ? 3.254 6.739 -2.464 1.00 97.19 84 PHE A CA 1
ATOM 672 C C . PHE A 1 84 ? 3.934 5.367 -2.344 1.00 97.19 84 PHE A C 1
ATOM 674 O O . PHE A 1 84 ? 3.373 4.447 -1.752 1.00 97.19 84 PHE A O 1
ATOM 681 N N . LEU A 1 85 ? 5.159 5.220 -2.854 1.00 97.31 85 LEU A N 1
ATOM 682 C CA . LEU A 1 85 ? 5.950 3.994 -2.700 1.00 97.31 85 LEU A CA 1
ATOM 683 C C . LEU A 1 85 ? 6.413 3.767 -1.255 1.00 97.31 85 LEU A C 1
ATOM 685 O O . LEU A 1 85 ? 6.406 2.627 -0.778 1.00 97.31 85 LEU A O 1
ATOM 689 N N . THR A 1 86 ? 6.776 4.837 -0.548 1.00 97.69 86 THR A N 1
ATOM 690 C CA . THR A 1 86 ? 7.079 4.786 0.887 1.00 97.69 86 THR A CA 1
ATOM 691 C C . THR A 1 86 ? 5.833 4.394 1.678 1.00 97.69 86 THR A C 1
ATOM 693 O O . THR A 1 86 ? 5.910 3.478 2.497 1.00 97.69 86 THR A O 1
ATOM 696 N N . LEU A 1 87 ? 4.670 4.986 1.365 1.00 98.12 87 LEU A N 1
ATOM 697 C CA . LEU A 1 87 ? 3.389 4.594 1.963 1.00 98.12 87 LEU A CA 1
ATOM 698 C C . LEU A 1 87 ? 3.092 3.111 1.728 1.00 98.12 87 LEU A C 1
ATOM 700 O O . LEU A 1 87 ? 2.786 2.398 2.678 1.00 98.12 87 LEU A O 1
ATOM 704 N N . ALA A 1 88 ? 3.245 2.622 0.495 1.00 98.31 88 ALA A N 1
ATOM 705 C CA . ALA A 1 88 ? 3.030 1.214 0.169 1.00 98.31 88 ALA A CA 1
ATOM 706 C C . ALA A 1 88 ? 3.947 0.287 0.980 1.00 98.31 88 ALA A C 1
ATOM 708 O O . ALA A 1 88 ? 3.496 -0.748 1.469 1.00 98.31 88 ALA A O 1
ATOM 709 N N . SER A 1 89 ? 5.221 0.658 1.133 1.00 98.38 89 SER A N 1
ATOM 710 C CA . SER A 1 89 ? 6.214 -0.138 1.864 1.00 98.38 89 SER A CA 1
ATOM 711 C C . SER A 1 89 ? 5.876 -0.239 3.346 1.00 98.38 89 SER A C 1
ATOM 713 O O . SER A 1 89 ? 5.785 -1.346 3.873 1.00 98.38 89 SER A O 1
ATOM 715 N N . ILE A 1 90 ? 5.633 0.899 3.999 1.00 98.56 90 ILE A N 1
ATOM 716 C CA . ILE A 1 90 ? 5.313 0.943 5.430 1.00 98.56 90 ILE A CA 1
ATOM 717 C C . ILE A 1 90 ? 3.965 0.265 5.690 1.00 98.56 90 ILE A C 1
ATOM 719 O O . ILE A 1 90 ? 3.854 -0.585 6.570 1.00 98.56 90 ILE A O 1
ATOM 723 N N . ALA A 1 91 ? 2.951 0.557 4.874 1.00 98.44 91 ALA A N 1
ATOM 724 C CA . ALA A 1 91 ? 1.645 -0.060 5.036 1.00 98.44 91 ALA A CA 1
ATOM 725 C C . ALA A 1 91 ? 1.676 -1.579 4.828 1.00 98.44 91 ALA A C 1
ATOM 727 O O . ALA A 1 91 ? 0.958 -2.296 5.514 1.00 98.44 91 ALA A O 1
ATOM 728 N N . THR A 1 92 ? 2.517 -2.091 3.923 1.00 98.62 92 THR A N 1
ATOM 729 C CA . THR A 1 92 ? 2.687 -3.543 3.747 1.00 98.62 92 THR A CA 1
ATOM 730 C C . THR A 1 92 ? 3.219 -4.196 5.026 1.00 98.62 92 THR A C 1
ATOM 732 O O . THR A 1 92 ? 2.735 -5.262 5.399 1.00 98.62 92 THR A O 1
ATOM 7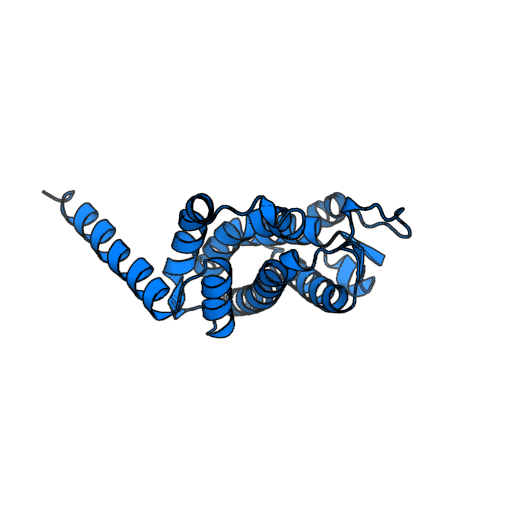35 N N . GLN A 1 93 ? 4.150 -3.550 5.735 1.00 98.50 93 GLN A N 1
ATOM 736 C CA . GLN A 1 93 ? 4.682 -4.053 7.009 1.00 98.50 93 GLN A CA 1
ATOM 737 C C . GLN A 1 93 ? 3.607 -4.069 8.104 1.00 98.50 93 GLN A C 1
ATOM 739 O O . GLN A 1 93 ? 3.445 -5.074 8.799 1.00 98.50 93 GLN A O 1
ATOM 744 N N . ASP A 1 94 ? 2.829 -2.991 8.220 1.00 98.50 94 ASP A N 1
ATOM 745 C CA . ASP A 1 94 ? 1.711 -2.916 9.165 1.00 98.50 94 ASP A CA 1
ATOM 746 C C . ASP A 1 94 ? 0.616 -3.941 8.836 1.00 98.50 94 ASP A C 1
ATOM 748 O O . ASP A 1 94 ? 0.138 -4.628 9.733 1.00 98.50 94 ASP A O 1
ATOM 752 N N . LEU A 1 95 ? 0.283 -4.141 7.558 1.00 98.69 95 LEU A N 1
ATOM 753 C CA . LEU A 1 95 ? -0.657 -5.179 7.120 1.00 98.69 95 LEU A CA 1
ATOM 754 C C . LEU A 1 95 ? -0.173 -6.590 7.486 1.00 98.69 95 LEU A C 1
ATOM 756 O O . LEU A 1 95 ? -0.975 -7.403 7.937 1.00 98.69 95 LEU A O 1
ATOM 760 N N . GLN A 1 96 ? 1.124 -6.884 7.341 1.00 98.50 96 GLN A N 1
ATOM 761 C CA . GLN A 1 96 ? 1.705 -8.163 7.777 1.00 98.50 96 GLN A CA 1
ATOM 762 C C . GLN A 1 96 ? 1.664 -8.332 9.298 1.00 98.50 96 GLN A C 1
ATOM 764 O O . GLN A 1 96 ? 1.476 -9.441 9.801 1.00 98.50 96 GLN A O 1
ATOM 769 N N . ARG A 1 97 ? 1.861 -7.249 10.056 1.00 98.50 97 ARG A N 1
ATOM 770 C CA . ARG A 1 97 ? 1.704 -7.264 11.514 1.00 98.50 97 ARG A CA 1
ATOM 771 C C . ARG A 1 97 ? 0.252 -7.540 11.898 1.00 98.50 97 ARG A C 1
ATOM 773 O O . ARG A 1 97 ? 0.013 -8.505 12.614 1.00 98.50 97 ARG A O 1
ATOM 780 N N . PHE A 1 98 ? -0.700 -6.782 11.356 1.00 98.38 98 PHE A N 1
ATOM 781 C CA . PHE A 1 98 ? -2.124 -6.993 11.614 1.00 98.38 98 PHE A CA 1
ATOM 782 C C . PHE A 1 98 ? -2.587 -8.396 11.227 1.00 98.38 98 PHE A C 1
ATOM 784 O O . PHE A 1 98 ? -3.381 -8.982 11.953 1.00 98.38 98 PHE A O 1
ATOM 791 N N . TRP A 1 99 ? -2.076 -8.959 10.127 1.00 97.81 99 TRP A N 1
ATOM 792 C CA . TRP A 1 99 ? -2.394 -10.331 9.731 1.00 97.81 99 TRP A CA 1
ATOM 793 C C . TRP A 1 99 ? -1.933 -11.357 10.772 1.00 97.81 99 TRP A C 1
ATOM 795 O O . TRP A 1 99 ? -2.715 -12.219 11.160 1.00 97.81 99 TRP A O 1
ATOM 805 N N . ARG A 1 100 ? -0.693 -11.238 11.269 1.00 97.81 100 ARG A N 1
ATOM 806 C CA . ARG A 1 100 ? -0.157 -12.115 12.329 1.00 97.81 100 ARG A CA 1
ATOM 807 C C . ARG A 1 100 ? -0.885 -11.964 13.664 1.00 97.81 100 ARG A C 1
ATOM 809 O O . ARG A 1 100 ? -0.955 -12.921 14.420 1.00 97.81 100 ARG A O 1
ATOM 816 N N . GLU A 1 101 ? -1.399 -10.771 13.944 1.00 97.88 101 GLU A N 1
ATOM 817 C CA . GLU A 1 101 ? -2.204 -10.461 15.132 1.00 97.88 101 GLU A CA 1
ATOM 818 C C . GLU A 1 101 ? -3.702 -10.761 14.927 1.00 97.88 101 GLU A C 1
ATOM 820 O O . GLU A 1 101 ? -4.515 -10.417 15.780 1.00 97.88 101 GLU A O 1
ATOM 825 N N . GLU A 1 102 ? -4.081 -11.357 13.789 1.00 97.12 102 GLU A N 1
ATOM 826 C CA . GLU A 1 102 ? -5.463 -11.706 13.420 1.00 97.12 102 GLU A CA 1
ATOM 827 C C . GLU A 1 102 ? -6.443 -10.507 13.422 1.00 97.12 102 GLU A C 1
ATOM 829 O O . GLU A 1 102 ? -7.666 -10.648 13.510 1.00 97.12 102 GLU A O 1
ATOM 834 N N . GLN A 1 103 ? -5.921 -9.290 13.243 1.00 97.62 103 GLN A N 1
ATOM 835 C CA . GLN A 1 103 ? -6.690 -8.045 13.218 1.00 97.62 103 GLN A CA 1
ATOM 836 C C . GLN A 1 103 ? -7.302 -7.790 11.834 1.00 97.62 103 GLN A C 1
ATOM 838 O O . GLN A 1 103 ? -6.841 -6.961 11.047 1.00 97.62 103 GLN A O 1
ATOM 843 N N . THR A 1 104 ? -8.390 -8.492 11.530 1.00 97.31 104 THR A N 1
ATOM 844 C CA . THR A 1 104 ? -9.044 -8.440 10.208 1.00 97.31 104 THR A CA 1
ATOM 845 C C . THR A 1 104 ? -9.608 -7.065 9.832 1.00 97.31 104 THR A C 1
ATOM 847 O O . THR A 1 104 ? -9.569 -6.681 8.661 1.00 97.31 104 THR A O 1
ATOM 850 N N . GLN A 1 105 ? -10.114 -6.298 10.802 1.00 97.69 105 GLN A N 1
ATOM 851 C CA . GLN A 1 105 ? -10.749 -5.003 10.541 1.00 97.69 105 GLN A CA 1
ATOM 852 C C . GLN A 1 105 ? -9.744 -3.917 10.099 1.00 97.69 105 GLN A C 1
ATOM 854 O O . GLN A 1 105 ? -9.957 -3.336 9.029 1.00 97.69 105 GLN A O 1
ATOM 859 N N . PRO A 1 106 ? -8.606 -3.700 10.797 1.00 98.00 106 PRO A N 1
ATOM 860 C CA . PRO A 1 106 ? -7.522 -2.856 10.288 1.00 98.00 106 PRO A CA 1
ATOM 861 C C . PRO A 1 106 ? -7.024 -3.267 8.897 1.00 98.00 106 PRO A C 1
ATOM 863 O O . PRO A 1 106 ? -6.820 -2.406 8.042 1.00 98.00 106 PRO A O 1
ATOM 866 N N . ILE A 1 107 ? -6.889 -4.572 8.624 1.00 98.50 107 ILE A N 1
ATOM 867 C CA . ILE A 1 107 ? -6.460 -5.080 7.307 1.00 98.50 107 ILE A CA 1
ATOM 868 C C . ILE A 1 107 ? -7.442 -4.663 6.213 1.00 98.50 107 ILE A C 1
ATOM 870 O O . ILE A 1 107 ? -7.031 -4.172 5.158 1.00 98.50 107 ILE A O 1
ATOM 874 N N . ARG A 1 108 ? -8.742 -4.827 6.472 1.00 98.25 108 ARG A N 1
ATOM 875 C CA . ARG A 1 108 ? -9.807 -4.449 5.542 1.00 98.25 108 ARG A CA 1
ATOM 876 C C . ARG A 1 108 ? -9.819 -2.951 5.270 1.00 98.25 108 ARG A C 1
ATOM 878 O O . ARG A 1 108 ? -9.879 -2.548 4.107 1.00 98.25 108 ARG A O 1
ATOM 885 N N . ALA A 1 109 ? -9.765 -2.140 6.321 1.00 97.94 109 ALA A N 1
ATOM 886 C CA . ALA A 1 109 ? -9.817 -0.687 6.219 1.00 97.94 109 ALA A CA 1
ATOM 887 C C . ALA A 1 109 ? -8.588 -0.118 5.502 1.00 97.94 109 ALA A C 1
ATOM 889 O O . ALA A 1 109 ? -8.714 0.684 4.577 1.00 97.94 109 ALA A O 1
ATOM 890 N N . LEU A 1 110 ? -7.398 -0.601 5.856 1.00 98.06 110 LEU A N 1
ATOM 891 C CA . LEU A 1 110 ? -6.160 -0.181 5.217 1.00 98.06 110 LEU A CA 1
ATOM 892 C C . LEU A 1 110 ? -6.075 -0.692 3.767 1.00 98.06 110 LEU A C 1
ATOM 894 O O . LEU A 1 110 ? -5.698 0.059 2.870 1.00 98.06 110 LEU A O 1
ATOM 898 N N . GLY A 1 111 ? -6.528 -1.919 3.493 1.00 98.06 111 GLY A N 1
ATOM 899 C CA . GLY A 1 111 ? -6.688 -2.427 2.127 1.00 98.06 111 GLY A CA 1
ATOM 900 C C . GLY A 1 111 ? -7.645 -1.574 1.286 1.00 98.06 111 GLY A C 1
ATOM 901 O O . GLY A 1 111 ? -7.358 -1.290 0.122 1.00 98.06 111 GLY A O 1
ATOM 902 N N . TYR A 1 112 ? -8.750 -1.105 1.878 1.00 96.94 112 TYR A N 1
ATOM 903 C CA . TYR A 1 112 ? -9.652 -0.153 1.232 1.00 96.94 112 TYR A CA 1
ATOM 904 C C . TYR A 1 112 ? -8.945 1.166 0.925 1.00 96.94 112 TYR A C 1
ATOM 906 O O . TYR A 1 112 ? -9.057 1.651 -0.194 1.00 96.94 112 TYR A O 1
ATOM 914 N N . ALA A 1 113 ? -8.186 1.738 1.855 1.00 96.88 113 ALA A N 1
ATOM 915 C CA . ALA A 1 113 ? -7.510 3.002 1.585 1.00 96.88 113 ALA A CA 1
ATOM 916 C C . ALA A 1 113 ? -6.474 2.883 0.454 1.00 96.88 113 ALA A C 1
ATOM 918 O O . ALA A 1 113 ? -6.386 3.743 -0.419 1.00 96.88 113 ALA A O 1
ATOM 919 N N . LEU A 1 114 ? -5.738 1.771 0.417 1.00 97.81 114 LEU A N 1
ATOM 920 C CA . LEU A 1 114 ? -4.575 1.609 -0.455 1.00 97.81 114 LEU A CA 1
ATOM 921 C C . LEU A 1 114 ? -4.890 1.028 -1.839 1.00 97.81 114 LEU A C 1
ATOM 923 O O . LEU A 1 114 ? -4.004 1.021 -2.693 1.00 97.81 114 LEU A O 1
ATOM 927 N N . HIS A 1 115 ? -6.110 0.548 -2.113 1.00 93.38 115 HIS A N 1
ATOM 928 C CA . HIS A 1 115 ? -6.391 -0.153 -3.379 1.00 93.38 115 HIS A CA 1
ATOM 929 C C . HIS A 1 115 ? -6.097 0.694 -4.634 1.00 93.38 115 HIS A C 1
ATOM 931 O O . HIS A 1 115 ? -5.669 0.153 -5.655 1.00 93.38 115 HIS A O 1
ATOM 937 N N . ASN A 1 116 ? -6.220 2.023 -4.548 1.00 93.81 116 ASN A N 1
ATOM 938 C CA . ASN A 1 116 ? -5.904 2.948 -5.645 1.00 93.81 116 ASN A CA 1
ATOM 939 C C . ASN A 1 116 ? -4.442 3.421 -5.672 1.00 93.81 116 ASN A C 1
ATOM 941 O O . ASN A 1 116 ? -4.029 4.075 -6.627 1.00 93.81 116 ASN A O 1
ATOM 945 N N . LEU A 1 117 ? -3.620 3.043 -4.690 1.00 95.56 117 LEU A N 1
ATOM 946 C CA . LEU A 1 117 ? -2.234 3.506 -4.581 1.00 95.56 117 LEU A CA 1
ATOM 947 C C . LEU A 1 117 ? -1.381 3.126 -5.800 1.00 95.56 117 LEU A C 1
ATOM 949 O O . LEU A 1 117 ? -0.485 3.867 -6.190 1.00 95.56 117 LEU A O 1
ATOM 953 N N . HIS A 1 118 ? -1.695 2.000 -6.446 1.00 95.25 118 HIS A N 1
ATOM 954 C CA . HIS A 1 118 ? -1.050 1.576 -7.689 1.00 95.25 118 HIS A CA 1
ATOM 955 C C . HIS A 1 118 ? -1.211 2.587 -8.844 1.00 95.25 118 HIS A C 1
ATOM 957 O O . HIS A 1 118 ? -0.339 2.670 -9.711 1.00 95.25 118 HIS A O 1
ATOM 963 N N . ALA A 1 119 ? -2.316 3.336 -8.873 1.00 94.69 119 ALA A N 1
ATOM 964 C CA . ALA A 1 119 ? -2.557 4.370 -9.870 1.00 94.69 119 ALA A CA 1
ATOM 965 C C . ALA A 1 119 ? -1.725 5.616 -9.545 1.00 94.69 119 ALA A C 1
ATOM 967 O O . ALA A 1 119 ? -1.044 6.138 -10.423 1.00 94.69 119 ALA A O 1
ATOM 968 N N . PHE A 1 120 ? -1.680 6.022 -8.272 1.00 95.38 120 PHE A N 1
ATOM 969 C CA . PHE A 1 120 ? -0.918 7.196 -7.831 1.00 95.38 120 PHE A CA 1
ATOM 970 C C . PHE A 1 120 ? 0.593 7.016 -7.977 1.00 95.38 120 PHE A C 1
ATOM 972 O O . PHE A 1 120 ? 1.287 7.964 -8.318 1.00 95.38 120 PHE A O 1
ATOM 979 N N . VAL A 1 121 ? 1.128 5.800 -7.816 1.00 95.00 121 VAL A N 1
ATOM 980 C CA . VAL A 1 121 ? 2.554 5.567 -8.111 1.00 95.00 121 VAL A CA 1
ATOM 981 C C . VAL A 1 121 ? 2.860 5.686 -9.607 1.00 95.00 121 VAL A C 1
ATOM 983 O O . VAL A 1 121 ? 3.953 6.112 -9.963 1.00 95.00 121 VAL A O 1
ATOM 986 N N . ARG A 1 122 ? 1.920 5.332 -10.496 1.00 92.75 122 ARG A N 1
ATOM 987 C CA . ARG A 1 122 ? 2.112 5.440 -11.954 1.00 92.75 122 ARG A CA 1
ATOM 988 C C . ARG A 1 122 ? 1.906 6.856 -12.467 1.00 92.75 122 ARG A C 1
ATOM 990 O O . ARG A 1 122 ? 2.599 7.282 -13.386 1.00 92.75 122 ARG A O 1
ATOM 997 N N . THR A 1 123 ? 0.941 7.566 -11.900 1.00 93.88 123 THR A N 1
ATOM 998 C CA . THR A 1 123 ? 0.579 8.919 -12.318 1.00 93.88 123 THR A CA 1
ATOM 999 C C . THR A 1 123 ? 0.316 9.774 -11.078 1.00 93.88 123 THR A C 1
ATOM 1001 O O . THR A 1 123 ? -0.841 10.022 -10.737 1.00 93.88 123 THR A O 1
ATOM 1004 N N . PRO A 1 124 ? 1.384 10.222 -10.383 1.00 94.19 124 PRO A N 1
ATOM 1005 C CA . PRO A 1 124 ? 1.265 11.009 -9.152 1.00 94.19 124 PRO A CA 1
ATOM 1006 C C . PRO A 1 124 ? 0.413 12.270 -9.306 1.00 94.19 124 PRO A C 1
ATOM 1008 O O . PRO A 1 124 ? -0.313 12.635 -8.390 1.00 94.19 124 PRO A O 1
ATOM 1011 N N . SER A 1 125 ? 0.437 12.896 -10.485 1.00 94.06 125 SER A N 1
ATOM 1012 C CA . SER A 1 125 ? -0.357 14.089 -10.800 1.00 94.06 125 SER A CA 1
ATOM 1013 C C . SER A 1 125 ? -1.873 13.863 -10.808 1.00 94.06 125 SER A C 1
ATOM 1015 O O . SER A 1 125 ? -2.619 14.834 -10.794 1.00 94.06 125 SER A O 1
ATOM 1017 N N . CYS A 1 126 ? -2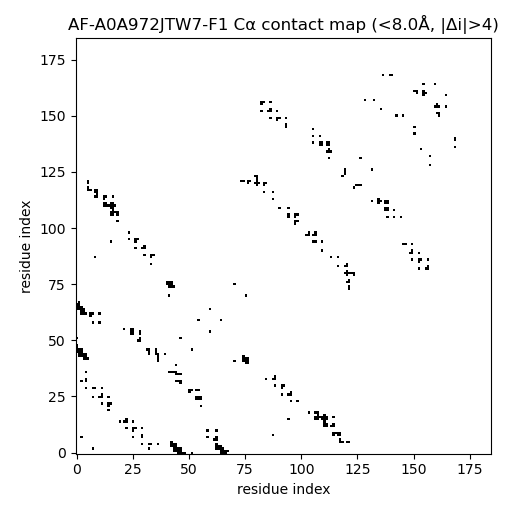.345 12.612 -10.832 1.00 93.00 126 CYS A N 1
ATOM 1018 C CA . CYS A 1 126 ? -3.766 12.280 -10.705 1.00 93.00 126 CYS A CA 1
ATOM 1019 C C . CYS A 1 126 ? -4.212 12.096 -9.247 1.00 93.00 126 CYS A C 1
ATOM 1021 O O . CYS A 1 126 ? -5.375 11.768 -9.012 1.00 93.00 126 CYS A O 1
ATOM 1023 N N . PHE A 1 127 ? -3.308 12.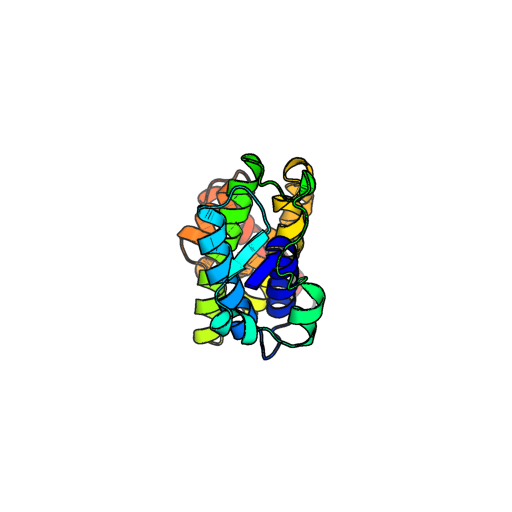230 -8.273 1.00 96.00 127 PHE A N 1
ATOM 1024 C CA . PHE A 1 127 ? -3.694 12.197 -6.871 1.00 96.00 127 PHE A CA 1
ATOM 1025 C C . PHE A 1 127 ? -4.462 13.469 -6.513 1.00 96.00 127 PHE A C 1
ATOM 1027 O O . PHE A 1 127 ? -3.929 14.573 -6.592 1.00 96.00 127 PHE A O 1
ATOM 1034 N N . ASP A 1 128 ? -5.702 13.281 -6.076 1.00 94.50 128 ASP A N 1
ATOM 1035 C CA . ASP A 1 128 ? -6.553 14.333 -5.547 1.00 94.50 128 ASP A CA 1
ATOM 1036 C C . ASP A 1 128 ? -6.837 14.053 -4.068 1.00 94.50 128 ASP A C 1
ATOM 1038 O O . ASP A 1 128 ? -7.367 12.996 -3.697 1.00 94.50 128 ASP A O 1
ATOM 1042 N N . ARG A 1 129 ? -6.442 14.999 -3.212 1.00 94.44 129 ARG A N 1
ATOM 1043 C CA . ARG A 1 129 ? -6.543 14.857 -1.757 1.00 94.44 129 ARG A CA 1
ATOM 1044 C C . ARG A 1 129 ? -7.994 14.754 -1.294 1.00 94.44 129 ARG A C 1
ATOM 1046 O O . ARG A 1 129 ? -8.273 13.977 -0.384 1.00 94.44 129 ARG A O 1
ATOM 1053 N N . GLU A 1 130 ? -8.900 15.528 -1.885 1.00 93.06 130 GLU A N 1
ATOM 1054 C CA . GLU A 1 130 ? -10.310 15.566 -1.484 1.00 93.06 130 GLU A CA 1
ATOM 1055 C C . GLU A 1 130 ? -10.989 14.235 -1.812 1.00 93.06 130 GLU A C 1
ATOM 1057 O O . GLU A 1 130 ? -11.646 13.635 -0.959 1.00 93.06 130 GLU A O 1
ATOM 1062 N N . CYS A 1 131 ? -10.717 13.696 -3.000 1.00 90.75 131 CYS A N 1
ATOM 1063 C CA . CYS A 1 131 ? -11.194 12.384 -3.424 1.00 90.75 131 CYS A CA 1
ATOM 1064 C C . CYS A 1 131 ? -10.615 11.248 -2.566 1.00 90.75 131 CYS A C 1
ATOM 1066 O O . CYS A 1 131 ? -11.297 10.254 -2.302 1.00 90.75 131 CYS A O 1
ATOM 1068 N N . TYR A 1 132 ? -9.362 11.369 -2.115 1.00 94.50 132 TYR A N 1
ATOM 1069 C CA . TYR A 1 132 ? -8.730 10.360 -1.260 1.00 94.50 132 TYR A CA 1
ATOM 1070 C C . TYR A 1 132 ? -9.123 10.480 0.221 1.00 94.50 132 TYR A C 1
ATOM 1072 O O . TYR A 1 132 ? -8.941 9.529 0.985 1.00 94.50 132 TYR A O 1
ATOM 1080 N N . PHE A 1 133 ? -9.705 11.604 0.642 1.00 94.00 133 PHE A N 1
ATOM 1081 C CA . PHE A 1 133 ? -10.026 11.875 2.042 1.00 94.00 133 PHE A CA 1
ATOM 1082 C C . PHE A 1 133 ? -10.932 10.808 2.667 1.00 94.00 133 PHE A C 1
ATOM 1084 O O . PHE A 1 133 ? -10.694 10.365 3.789 1.00 94.00 133 PHE A O 1
ATOM 1091 N N . HIS A 1 134 ? -11.920 10.311 1.919 1.00 92.31 134 HIS A N 1
ATOM 1092 C CA . HIS A 1 134 ? -12.790 9.230 2.388 1.00 92.31 134 HIS A CA 1
ATOM 1093 C C . HIS A 1 134 ? -12.019 7.922 2.657 1.00 92.31 134 HIS A C 1
ATOM 1095 O O . HIS A 1 134 ? -12.250 7.246 3.659 1.00 92.31 134 HIS A O 1
ATOM 1101 N N . SER A 1 135 ? -11.063 7.581 1.790 1.00 94.00 135 SER A N 1
ATOM 1102 C CA . SER A 1 135 ? -10.172 6.430 1.969 1.00 94.00 135 SER A CA 1
ATOM 1103 C C . SER A 1 135 ? -9.263 6.599 3.186 1.00 94.00 135 SER A C 1
ATOM 1105 O O . SER A 1 135 ? -9.133 5.670 3.984 1.00 94.00 135 SER A O 1
ATOM 1107 N N . PHE A 1 136 ? -8.677 7.789 3.354 1.00 94.62 136 PHE A N 1
ATOM 1108 C CA . PHE A 1 136 ? -7.896 8.145 4.540 1.00 94.62 136 PHE A CA 1
ATOM 1109 C C . PHE A 1 136 ? -8.725 7.985 5.820 1.00 94.62 136 PHE A C 1
ATOM 1111 O O . PHE A 1 136 ? -8.273 7.338 6.761 1.00 94.62 136 PHE A O 1
ATOM 1118 N N . TYR A 1 137 ? -9.964 8.478 5.822 1.00 93.88 137 TYR A N 1
ATOM 1119 C CA . TYR A 1 137 ? -10.871 8.375 6.960 1.00 93.88 137 TYR A CA 1
ATOM 1120 C C . TYR A 1 137 ? -11.210 6.924 7.333 1.00 93.88 137 TYR A C 1
ATOM 1122 O O . TYR A 1 137 ? -11.143 6.553 8.505 1.00 93.88 137 TYR A O 1
ATOM 1130 N N . ILE A 1 138 ? -11.519 6.071 6.347 1.00 93.62 138 ILE A N 1
ATOM 1131 C CA . ILE A 1 138 ? -11.809 4.648 6.596 1.00 93.62 138 ILE A CA 1
ATOM 1132 C C . ILE A 1 138 ? -10.637 3.962 7.302 1.00 93.62 138 ILE A C 1
ATOM 1134 O O . ILE A 1 138 ? -10.856 3.244 8.277 1.00 93.62 138 ILE A O 1
ATOM 1138 N N . ALA A 1 139 ? -9.406 4.187 6.835 1.00 95.50 139 ALA A N 1
ATOM 1139 C CA . ALA A 1 139 ? -8.223 3.660 7.509 1.00 95.50 139 ALA A CA 1
ATOM 1140 C C . ALA A 1 139 ? -8.023 4.310 8.888 1.00 95.50 139 ALA A C 1
ATOM 1142 O O . ALA A 1 139 ? -7.699 3.613 9.848 1.00 95.50 139 ALA A O 1
ATOM 1143 N N . GLY A 1 140 ? -8.275 5.615 9.004 1.00 95.50 140 GLY A N 1
ATOM 1144 C CA . GLY A 1 140 ? -8.115 6.403 10.224 1.00 95.50 140 GLY A CA 1
ATOM 1145 C C . GLY A 1 140 ? -8.958 5.945 11.418 1.00 95.50 140 GLY A C 1
ATOM 1146 O O . GLY A 1 140 ? -8.558 6.179 12.551 1.00 95.50 140 GLY A O 1
ATOM 1147 N N . ARG A 1 141 ? -10.036 5.178 11.216 1.00 94.56 141 ARG A N 1
ATOM 1148 C CA . ARG A 1 141 ? -10.755 4.496 12.319 1.00 94.56 141 ARG A CA 1
ATOM 1149 C C . ARG A 1 141 ? -9.877 3.546 13.140 1.00 94.56 141 ARG A C 1
ATOM 1151 O O . ARG A 1 141 ? -10.220 3.191 14.259 1.00 94.56 141 ARG A O 1
ATOM 1158 N N . TYR A 1 142 ? -8.749 3.123 12.576 1.00 96.62 142 TYR A N 1
ATOM 1159 C CA . TYR A 1 142 ? -7.762 2.265 13.225 1.00 96.62 142 TYR A CA 1
ATOM 1160 C C . TYR A 1 142 ? -6.436 3.003 13.431 1.00 96.62 142 TYR A C 1
ATOM 1162 O O . TYR A 1 142 ? -5.384 2.368 13.494 1.00 96.62 142 TYR A O 1
ATOM 1170 N N . TRP A 1 143 ? -6.460 4.340 13.512 1.00 96.31 143 TRP A N 1
ATOM 1171 C CA . TRP A 1 143 ? -5.261 5.176 13.634 1.00 96.31 143 TRP A CA 1
ATOM 1172 C C . TRP A 1 143 ? -4.357 4.728 14.781 1.00 96.31 143 TRP A C 1
ATOM 1174 O O . TRP A 1 143 ? -3.166 4.519 14.572 1.00 96.31 143 TRP A O 1
ATOM 1184 N N . ALA A 1 144 ? -4.929 4.485 15.964 1.00 95.56 144 ALA A N 1
ATOM 1185 C CA . ALA A 1 144 ? -4.193 4.032 17.145 1.00 95.56 144 ALA A CA 1
ATOM 1186 C C . ALA A 1 144 ? -3.556 2.639 16.981 1.00 95.56 144 ALA A C 1
ATOM 1188 O O . ALA A 1 144 ? -2.567 2.337 17.643 1.00 95.56 144 ALA A O 1
ATOM 1189 N N . ASN A 1 145 ? -4.091 1.795 16.091 1.00 96.88 145 ASN A N 1
ATOM 1190 C CA . ASN A 1 145 ? -3.505 0.493 15.779 1.00 96.88 145 ASN A CA 1
ATOM 1191 C C . ASN A 1 145 ? -2.311 0.614 14.827 1.00 96.88 145 ASN A C 1
ATOM 1193 O O . ASN A 1 145 ? -1.504 -0.312 14.776 1.00 96.88 145 ASN A O 1
ATOM 1197 N N . MET A 1 146 ? -2.203 1.693 14.045 1.00 97.81 146 MET A N 1
ATOM 1198 C CA . MET A 1 146 ? -1.123 1.888 13.075 1.00 97.81 146 MET A CA 1
ATOM 1199 C C . MET A 1 146 ? 0.202 2.213 13.758 1.00 97.81 146 MET A C 1
ATOM 1201 O O . MET A 1 146 ? 0.244 2.879 14.792 1.00 97.81 146 MET A O 1
ATOM 1205 N N . SER A 1 147 ? 1.307 1.794 13.144 1.00 98.38 147 SER A N 1
ATOM 1206 C CA . SER A 1 147 ? 2.628 2.238 13.573 1.00 98.38 147 SER A CA 1
ATOM 1207 C C . SER A 1 147 ? 2.790 3.756 13.383 1.00 98.38 147 SER A C 1
ATOM 1209 O O . SER A 1 147 ? 2.233 4.321 12.434 1.00 98.38 147 SER A O 1
ATOM 1211 N N . PRO A 1 148 ? 3.610 4.433 14.212 1.00 98.19 148 PRO A N 1
ATOM 1212 C CA . PRO A 1 148 ? 3.897 5.857 14.031 1.00 98.19 148 PRO A CA 1
ATOM 1213 C C . PRO A 1 148 ? 4.429 6.177 12.628 1.00 98.19 148 PRO A C 1
ATOM 1215 O O . PRO A 1 148 ? 4.064 7.183 12.028 1.00 98.19 148 PRO A O 1
ATOM 1218 N N . ALA A 1 149 ? 5.242 5.284 12.054 1.00 98.38 149 ALA A N 1
ATOM 1219 C CA . ALA A 1 149 ? 5.754 5.435 10.695 1.00 98.38 149 ALA A CA 1
ATOM 1220 C C . ALA A 1 149 ? 4.625 5.481 9.652 1.00 98.38 149 ALA A C 1
ATOM 1222 O O . ALA A 1 149 ? 4.663 6.306 8.737 1.00 98.38 149 ALA A O 1
ATOM 1223 N N . LEU A 1 150 ? 3.607 4.623 9.794 1.00 98.44 150 LEU A N 1
ATOM 1224 C CA . LEU A 1 150 ? 2.458 4.614 8.892 1.00 98.44 150 LEU A CA 1
ATOM 1225 C C . LEU A 1 150 ? 1.615 5.883 9.052 1.00 98.44 150 LEU A C 1
ATOM 1227 O O . LEU A 1 150 ? 1.243 6.493 8.049 1.00 98.44 150 LEU A O 1
ATOM 1231 N N . GLN A 1 151 ? 1.371 6.309 10.293 1.00 98.25 151 GLN A N 1
ATOM 1232 C CA . GLN A 1 151 ? 0.655 7.550 10.599 1.00 98.25 151 GLN A CA 1
ATOM 1233 C C . GLN A 1 151 ? 1.337 8.764 9.951 1.00 98.25 151 GLN A C 1
ATOM 1235 O O . GLN A 1 151 ? 0.701 9.510 9.201 1.00 98.25 151 GLN A O 1
ATOM 1240 N N . HIS A 1 152 ? 2.648 8.925 10.161 1.00 98.31 152 HIS A N 1
ATOM 1241 C CA . HIS A 1 152 ? 3.431 10.003 9.556 1.00 98.31 152 HIS A CA 1
ATOM 1242 C C . HIS A 1 152 ? 3.376 9.970 8.028 1.00 98.31 152 HIS A C 1
ATOM 1244 O O . HIS A 1 152 ? 3.203 11.011 7.395 1.00 98.31 152 HIS A O 1
ATOM 1250 N N . GLN A 1 153 ? 3.482 8.786 7.420 1.00 98.12 153 GLN A N 1
ATOM 1251 C CA . GLN A 1 153 ? 3.489 8.680 5.965 1.00 98.12 153 GLN A CA 1
ATOM 1252 C C . GLN A 1 153 ? 2.116 8.968 5.342 1.00 98.12 153 GLN A C 1
ATOM 1254 O O .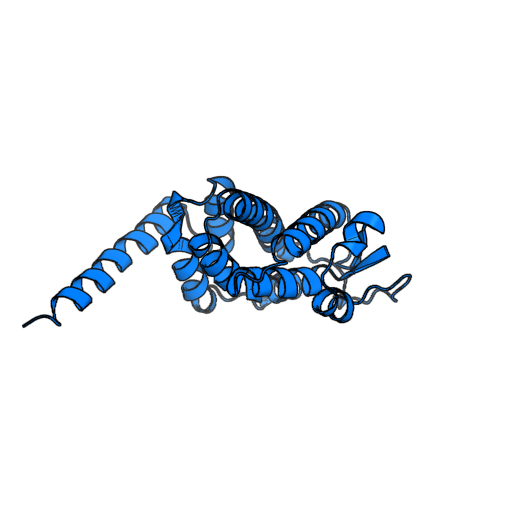 GLN A 1 153 ? 2.049 9.570 4.268 1.00 98.12 153 GLN A O 1
ATOM 1259 N N . PHE A 1 154 ? 1.021 8.594 6.007 1.00 97.12 154 PHE A N 1
ATOM 1260 C CA . PHE A 1 154 ? -0.319 9.022 5.603 1.00 97.12 154 PHE A CA 1
ATOM 1261 C C . PHE A 1 154 ? -0.468 10.541 5.673 1.00 97.12 154 PHE A C 1
ATOM 1263 O O . PHE A 1 154 ? -0.939 11.145 4.711 1.00 97.12 154 PHE A O 1
ATOM 1270 N N . CYS A 1 155 ? -0.025 11.155 6.773 1.00 97.38 155 CYS A N 1
ATOM 1271 C CA . CYS A 1 155 ? -0.050 12.607 6.948 1.00 97.38 155 CYS A CA 1
ATOM 1272 C C . CYS A 1 155 ? 0.740 13.315 5.840 1.00 97.38 155 CYS A C 1
ATOM 1274 O O . CYS A 1 155 ? 0.227 14.241 5.217 1.00 97.38 155 CYS A O 1
ATOM 1276 N N . ALA A 1 156 ? 1.936 12.816 5.512 1.00 96.81 156 ALA A N 1
ATOM 1277 C CA . ALA A 1 156 ? 2.764 13.358 4.438 1.00 96.81 156 ALA A CA 1
ATOM 1278 C C . ALA A 1 156 ? 2.065 13.304 3.067 1.00 96.81 156 ALA A C 1
ATOM 1280 O O . ALA A 1 156 ? 2.076 14.291 2.337 1.00 96.81 156 ALA A O 1
ATOM 1281 N N . VAL A 1 157 ? 1.418 12.183 2.723 1.00 96.69 157 VAL A N 1
ATOM 1282 C CA . VAL A 1 157 ? 0.651 12.055 1.466 1.00 96.69 157 VAL A CA 1
ATOM 1283 C C . VAL A 1 157 ? -0.575 12.972 1.452 1.00 96.69 157 VAL A C 1
ATOM 1285 O O . VAL A 1 157 ? -0.906 13.543 0.416 1.00 96.69 157 VAL A O 1
ATOM 1288 N N . MET A 1 158 ? -1.233 13.146 2.597 1.00 96.31 158 MET A N 1
ATOM 1289 C CA . MET A 1 158 ? -2.390 14.034 2.742 1.00 96.31 158 MET A CA 1
ATOM 1290 C C . MET A 1 158 ? -2.015 15.515 2.875 1.00 96.31 158 MET A C 1
ATOM 1292 O O . MET A 1 158 ? -2.910 16.361 2.880 1.00 96.31 158 MET A O 1
ATOM 1296 N N . ASN A 1 159 ? -0.722 15.837 2.964 1.00 96.12 159 ASN A N 1
ATOM 1297 C CA . ASN A 1 159 ? -0.224 17.168 3.300 1.00 96.12 159 ASN A CA 1
ATOM 1298 C C . ASN A 1 159 ? -0.888 17.722 4.576 1.00 96.12 159 ASN A C 1
ATOM 1300 O O . ASN A 1 159 ? -1.499 18.792 4.564 1.00 96.12 159 ASN A O 1
ATOM 1304 N N . LEU A 1 160 ? -0.821 16.930 5.647 1.00 96.81 160 LEU A N 1
ATOM 1305 C CA . LEU A 1 160 ? -1.312 17.244 6.988 1.00 96.81 160 LEU A CA 1
ATOM 1306 C C . LEU A 1 160 ? -0.190 17.022 8.006 1.00 96.81 160 LEU A C 1
ATOM 1308 O O . LEU A 1 160 ? 0.707 16.203 7.791 1.00 96.81 160 LEU A O 1
ATOM 1312 N N . SER A 1 161 ? -0.270 17.695 9.147 1.00 97.38 161 SER A N 1
ATOM 1313 C CA . SER A 1 161 ? 0.423 17.278 10.368 1.00 97.38 161 SER A CA 1
ATOM 1314 C C . SER A 1 161 ? -0.305 16.105 11.042 1.00 97.38 161 SER A C 1
ATOM 1316 O O . SER A 1 161 ? -1.487 15.852 10.797 1.00 97.38 161 SER A O 1
ATOM 1318 N N . CYS A 1 162 ? 0.388 15.381 11.926 1.00 95.94 162 CYS A N 1
ATOM 1319 C CA . CYS A 1 162 ? -0.241 14.303 12.696 1.00 95.94 162 CYS A CA 1
ATOM 1320 C C . CYS A 1 162 ? -1.306 14.817 13.670 1.00 95.94 162 CYS A C 1
ATOM 1322 O O . CYS A 1 162 ? -2.309 14.141 13.875 1.00 95.94 162 CYS A O 1
ATOM 1324 N N . GLU A 1 163 ? -1.121 16.019 14.218 1.00 95.88 163 GLU A N 1
ATOM 1325 C CA . GLU A 1 163 ? -2.104 16.664 15.091 1.00 95.88 163 GLU A CA 1
ATOM 1326 C C . GLU A 1 163 ? -3.384 17.017 14.320 1.00 95.88 163 GLU A C 1
ATOM 1328 O O . GLU A 1 163 ? -4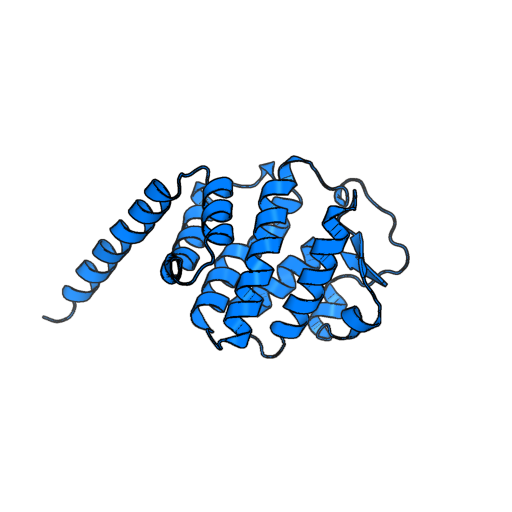.485 16.697 14.771 1.00 95.88 163 GLU A O 1
ATOM 1333 N N . GLU A 1 164 ? -3.259 17.603 13.122 1.00 96.31 164 GLU A N 1
ATOM 1334 C CA . GLU A 1 164 ? -4.408 17.895 12.252 1.00 96.31 164 GLU A CA 1
ATOM 1335 C C . GLU A 1 164 ? -5.137 16.617 11.836 1.00 96.31 164 GLU A C 1
ATOM 1337 O O . GLU A 1 164 ? -6.364 16.554 11.916 1.00 96.31 164 GLU A O 1
ATOM 1342 N N . ALA A 1 165 ? -4.391 15.584 11.435 1.00 96.00 165 ALA A N 1
ATOM 1343 C CA . ALA A 1 165 ? -4.951 14.279 11.110 1.00 96.00 165 ALA A CA 1
ATOM 1344 C C . ALA A 1 165 ? -5.738 13.696 12.292 1.00 96.00 165 ALA A C 1
ATOM 1346 O O . ALA A 1 165 ? -6.882 13.276 12.122 1.00 96.00 165 ALA A O 1
ATOM 1347 N N . GLN A 1 166 ? -5.169 13.713 13.497 1.00 94.00 166 GLN A N 1
ATOM 1348 C CA . GLN A 1 166 ? -5.828 13.177 14.683 1.00 94.00 166 GLN A CA 1
ATOM 1349 C C . GLN A 1 166 ? -7.091 13.964 15.045 1.00 94.00 166 GLN A C 1
ATOM 1351 O O . GLN A 1 166 ? -8.105 13.349 15.381 1.00 94.00 166 GLN A O 1
ATOM 1356 N N . LYS A 1 167 ? -7.072 15.295 14.911 1.00 93.38 167 LYS A N 1
ATOM 1357 C CA . LYS A 1 167 ? -8.256 16.135 15.121 1.00 93.38 167 LYS A CA 1
ATOM 1358 C C . LYS A 1 167 ? -9.370 15.789 14.131 1.00 93.38 167 LYS A C 1
ATOM 1360 O O . LYS A 1 167 ? -10.490 15.513 14.545 1.00 93.38 167 LYS A O 1
ATOM 1365 N N . ILE A 1 168 ? -9.040 15.713 12.841 1.00 92.62 168 ILE A N 1
ATOM 1366 C CA . ILE A 1 168 ? -9.978 15.337 11.772 1.00 92.62 168 ILE A CA 1
ATOM 1367 C C . ILE A 1 168 ? -10.637 13.982 12.053 1.00 92.62 168 ILE A C 1
ATOM 1369 O O . ILE A 1 168 ? -11.848 13.830 11.882 1.00 92.62 168 ILE A O 1
ATOM 1373 N N . LEU A 1 169 ? -9.838 12.993 12.457 1.00 92.94 169 LEU A N 1
ATOM 1374 C CA . LEU A 1 169 ? -10.325 11.638 12.703 1.00 92.94 169 LEU A CA 1
ATOM 1375 C C . LEU A 1 169 ? -11.188 11.560 13.973 1.00 92.94 169 LEU A C 1
ATOM 1377 O O . LEU A 1 169 ? -12.198 10.860 13.963 1.00 92.94 169 LEU A O 1
ATOM 1381 N N . SER A 1 170 ? -10.843 12.324 15.014 1.00 86.75 170 SER A N 1
ATOM 1382 C CA . SER A 1 170 ? -11.598 12.387 16.277 1.00 86.75 170 SER A CA 1
ATOM 1383 C C . SER A 1 170 ? -12.939 13.120 16.134 1.00 86.75 170 SER A C 1
ATOM 1385 O O . SER A 1 170 ? -13.957 12.661 16.649 1.00 86.75 170 SER A O 1
ATOM 1387 N N . ASP A 1 171 ? -12.975 14.236 15.398 1.00 77.25 171 ASP A N 1
ATOM 1388 C CA . ASP A 1 171 ? -14.167 15.091 15.287 1.00 77.25 171 ASP A CA 1
ATOM 1389 C C . ASP A 1 171 ? -15.343 14.384 14.572 1.00 77.25 171 ASP A C 1
ATOM 1391 O O . ASP A 1 171 ? -16.512 14.663 14.849 1.00 77.25 171 ASP A O 1
ATOM 1395 N N . GLN A 1 172 ? -15.066 13.424 13.681 1.00 64.38 172 GLN A N 1
ATOM 1396 C CA . GLN A 1 172 ? -16.111 12.661 12.983 1.00 64.38 172 GLN A CA 1
ATOM 1397 C C . GLN A 1 172 ? -16.657 11.459 13.768 1.00 64.38 172 GLN A C 1
ATOM 1399 O O . GLN A 1 172 ? -17.796 11.054 13.518 1.00 64.38 172 GLN A O 1
ATOM 1404 N N . GLU A 1 173 ? -15.913 10.892 14.725 1.00 60.28 173 GLU A N 1
ATOM 1405 C CA . GLU A 1 173 ? -16.468 9.861 15.622 1.00 60.28 173 GLU A CA 1
ATOM 1406 C C . GLU A 1 173 ? -17.626 10.425 16.462 1.00 60.28 173 GLU A C 1
ATOM 1408 O O . GLU A 1 173 ? -18.626 9.742 16.697 1.00 60.28 173 GLU A O 1
ATOM 1413 N N . ILE A 1 174 ? -17.547 11.710 16.817 1.00 57.22 174 ILE A N 1
ATOM 1414 C CA . ILE A 1 174 ? -18.583 12.447 17.555 1.00 57.22 174 ILE A CA 1
ATOM 1415 C C . ILE A 1 174 ? -19.839 12.679 16.689 1.00 57.22 174 ILE A C 1
ATOM 1417 O O . ILE A 1 174 ? -20.970 12.593 17.172 1.00 57.22 174 ILE A O 1
ATOM 1421 N N . GLN A 1 175 ? -19.679 12.923 15.385 1.00 56.31 175 GLN A N 1
ATOM 1422 C CA . GLN A 1 175 ? -20.816 13.139 14.475 1.00 56.31 175 GLN A CA 1
ATOM 1423 C C . GLN A 1 175 ? -21.570 11.847 14.128 1.00 56.31 175 GLN A C 1
ATOM 1425 O O . GLN A 1 175 ? -22.790 11.865 13.997 1.00 56.31 175 GLN A O 1
ATOM 1430 N N . LEU A 1 176 ? -20.878 10.712 14.001 1.00 54.53 176 LEU A N 1
ATOM 1431 C CA . LEU A 1 176 ? -21.542 9.430 13.734 1.00 54.53 176 LEU A CA 1
ATOM 1432 C C . LEU A 1 176 ? -22.229 8.855 14.980 1.00 54.53 176 LEU A C 1
ATOM 1434 O O . LEU A 1 176 ? -23.306 8.277 14.857 1.00 54.53 176 LEU A O 1
ATOM 1438 N N . SER A 1 177 ? -21.650 9.052 16.169 1.00 54.41 177 SER A N 1
ATOM 1439 C CA . SER A 1 177 ? -22.245 8.605 17.440 1.00 54.41 177 SER A CA 1
ATOM 1440 C C . SER A 1 177 ? -23.504 9.393 17.827 1.00 54.41 177 SER A C 1
ATOM 1442 O O . SER A 1 177 ? -24.462 8.806 18.331 1.00 54.41 177 SER A O 1
ATOM 1444 N N . SER A 1 178 ? -23.550 10.691 17.516 1.00 50.66 178 SER A N 1
ATOM 1445 C CA . SER A 1 178 ? -24.727 11.549 17.740 1.00 50.66 178 SER A CA 1
ATOM 1446 C C . SER A 1 178 ? -25.890 11.287 16.775 1.00 50.66 178 SER A C 1
ATOM 1448 O O . SER A 1 178 ? -27.031 11.595 17.104 1.00 50.66 178 SER A O 1
ATOM 1450 N N . LEU A 1 179 ? -25.638 10.678 15.611 1.00 51.75 179 LEU A N 1
ATOM 1451 C CA . LEU A 1 179 ? -26.690 10.256 14.676 1.00 51.75 179 LEU A CA 1
ATOM 1452 C C . LEU A 1 179 ? -27.287 8.887 15.038 1.00 51.75 179 LEU A C 1
ATOM 1454 O O . LEU A 1 179 ? -28.462 8.648 14.771 1.00 51.75 179 LEU A O 1
ATOM 1458 N N . SER A 1 180 ? -26.517 7.998 15.674 1.00 51.22 180 SER A N 1
ATOM 1459 C CA . SER A 1 180 ? -27.022 6.704 16.161 1.00 51.22 180 SER A CA 1
ATOM 1460 C C . SER A 1 180 ? -27.914 6.810 17.403 1.00 51.22 180 SER A C 1
ATOM 1462 O O . SER A 1 180 ? -28.735 5.929 17.622 1.00 51.22 180 SER A O 1
ATOM 1464 N N . SER A 1 181 ? -27.807 7.887 18.187 1.00 51.72 181 SER A N 1
ATOM 1465 C CA . SER A 1 181 ? -28.631 8.112 19.386 1.00 51.72 181 SER A CA 1
ATOM 1466 C C . SER A 1 181 ? -30.017 8.710 19.108 1.00 51.72 181 SER A C 1
ATOM 1468 O O . SER A 1 181 ? -30.779 8.916 20.043 1.00 51.72 181 SER A O 1
ATOM 1470 N N . VAL A 1 182 ? -30.353 9.016 17.849 1.00 54.62 182 VAL A N 1
ATOM 1471 C CA . VAL A 1 182 ? -31.650 9.614 17.454 1.00 54.62 182 VAL A CA 1
ATOM 1472 C C . VAL A 1 182 ? -32.613 8.555 16.879 1.00 54.62 182 VAL A C 1
ATOM 1474 O O . VAL A 1 182 ? -33.722 8.871 16.469 1.00 54.62 182 VAL A O 1
ATOM 1477 N N . GLY A 1 183 ? -32.202 7.281 16.840 1.00 46.69 183 GLY A N 1
ATOM 1478 C CA . GLY A 1 183 ? -32.984 6.172 16.278 1.00 46.69 183 GLY A CA 1
ATOM 1479 C C . GLY A 1 183 ? -33.640 5.228 17.294 1.00 46.69 183 GLY A C 1
ATOM 1480 O O . GLY A 1 183 ? -34.127 4.182 16.875 1.00 46.69 183 GLY A O 1
ATOM 1481 N N . GLU A 1 184 ? -33.626 5.551 18.592 1.00 45.00 184 GLU A N 1
ATOM 1482 C CA . GLU A 1 184 ? -34.159 4.693 19.670 1.00 45.00 184 GLU A CA 1
ATOM 1483 C C . GLU A 1 184 ? -35.293 5.345 20.497 1.00 45.00 184 GLU A C 1
ATOM 1485 O O . GLU A 1 184 ? -35.496 4.969 21.650 1.00 45.00 184 GLU A O 1
ATOM 1490 N N . GLU A 1 185 ? -36.057 6.283 19.923 1.00 40.50 185 GLU A N 1
ATOM 1491 C CA . GLU A 1 185 ? -37.323 6.772 20.516 1.00 40.50 185 GLU A CA 1
ATOM 1492 C C . GLU A 1 185 ? -38.559 6.307 19.734 1.00 40.50 185 GLU A C 1
ATOM 1494 O O . GLU A 1 185 ? -38.562 6.421 18.485 1.00 40.50 185 GLU A O 1
#

pLDDT: mean 90.29, std 13.16, range [40.5, 98.69]